Protein AF-A0A529Y3U7-F1 (afdb_monomer_lite)

Radius of gyration: 26.87 Å; chains: 1; bounding box: 50×66×77 Å

Secondary structure (DSSP, 8-state):
-GGGT------TT--HHHHHHHHHHHHHHTT--EEEE---SGGGGG-SSSEEEEETTTTEEE-HHHHHHHHSS-GGGHHHHHHHH-BTTTTB---TT--HHHHHHHHHHHSSHHHHHHTGGG-S-HHHHHHHHHTHHHHHHHHHHHS--S----SS-GGGGPPPPP-HHHHHHHHHHTT-HHHHHHHHHHHT--GGG-PPPP-----GGG---TTS-TTPPPPPPPP---S----PPP----TTSPP---SHHHHHHHHHHHHHHSPP-GGGS-------

Sequence (280 aa):
TVAFNLPCIEMEGFEADDIIATYCRLACEVGADTTIISSDKDLMQLVGPTVGMYDPMKDRQIGIPEVIEKWGMPPEKMIDLQALTGDSVDNVPGVPGIGPKTAAQLLEQFGDLDGLLARASEIKQDKRRETIIANADKARISRQLVTLKNDVPLKEGLDDLVLHAPDGPKLIGFLKTMEFTTLTRRVAEATATEISDVQASAVIVERADAAHGPDVGAGAPPRQAVPQSNGDAKPASPATRGEDAPPQGDTPSLLSALRLEQAAARKIDPSAYGAIRDTA

Structure (mmCIF, N/CA/C/O backbone):
data_AF-A0A529Y3U7-F1
#
_entry.id   AF-A0A529Y3U7-F1
#
loop_
_atom_site.group_PDB
_atom_site.id
_atom_site.type_symbol
_atom_site.label_atom_id
_atom_site.label_alt_id
_atom_site.label_comp_id
_atom_site.label_asym_id
_atom_site.label_entity_id
_atom_site.label_seq_id
_atom_site.pdbx_PDB_ins_code
_atom_site.Cartn_x
_atom_site.Cartn_y
_atom_site.Cartn_z
_atom_site.occupancy
_atom_site.B_iso_or_equiv
_atom_site.auth_seq_id
_atom_site.auth_comp_id
_atom_site.auth_asym_id
_atom_site.auth_atom_id
_atom_site.pdbx_PDB_model_num
ATOM 1 N N . THR A 1 1 ? 9.198 0.536 -17.671 1.00 58.22 1 THR A N 1
ATOM 2 C CA . THR A 1 1 ? 9.461 -0.819 -17.131 1.00 58.22 1 THR A CA 1
ATOM 3 C C . THR A 1 1 ? 9.472 -1.879 -18.219 1.00 58.22 1 THR A C 1
ATOM 5 O O . THR A 1 1 ? 10.434 -2.627 -18.276 1.00 58.22 1 THR A O 1
ATOM 8 N N . VAL A 1 2 ? 8.526 -1.872 -19.165 1.00 72.62 2 VAL A N 1
ATOM 9 C CA . VAL A 1 2 ? 8.446 -2.860 -20.268 1.00 72.62 2 VAL A CA 1
ATOM 10 C C . VAL A 1 2 ? 9.736 -3.006 -21.100 1.00 72.62 2 VAL A C 1
ATOM 12 O O . VAL A 1 2 ? 10.088 -4.105 -21.524 1.00 72.62 2 VAL A O 1
ATOM 15 N N . ALA A 1 3 ? 10.493 -1.922 -21.321 1.00 76.94 3 ALA A N 1
ATOM 16 C CA . ALA A 1 3 ? 11.799 -2.004 -21.990 1.00 76.94 3 ALA A CA 1
ATOM 17 C C . ALA A 1 3 ? 12.832 -2.823 -21.1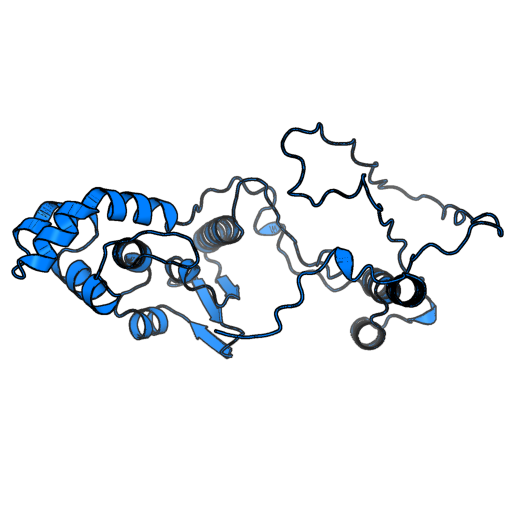91 1.00 76.94 3 ALA A C 1
ATOM 19 O O . ALA A 1 3 ? 13.658 -3.498 -21.788 1.00 76.94 3 ALA A O 1
ATOM 20 N N . PHE A 1 4 ? 12.740 -2.815 -19.859 1.00 78.94 4 PHE A N 1
ATOM 21 C CA . PHE A 1 4 ? 13.574 -3.588 -18.932 1.00 78.94 4 PHE A CA 1
ATOM 22 C C . PHE A 1 4 ? 13.091 -5.030 -18.743 1.00 78.94 4 PHE A C 1
ATOM 24 O O . PHE A 1 4 ? 13.614 -5.718 -17.875 1.00 78.94 4 PHE A O 1
ATOM 31 N N . ASN A 1 5 ? 12.108 -5.484 -19.533 1.00 81.75 5 ASN A N 1
ATOM 32 C CA . ASN A 1 5 ? 11.456 -6.788 -19.380 1.00 81.75 5 ASN A CA 1
ATOM 33 C C . ASN A 1 5 ? 10.904 -7.018 -17.961 1.00 81.75 5 ASN A C 1
ATOM 35 O O . ASN A 1 5 ? 10.846 -8.146 -17.483 1.00 81.75 5 ASN A O 1
ATOM 39 N N . LEU A 1 6 ? 10.498 -5.931 -17.297 1.00 83.62 6 LEU A N 1
ATOM 40 C CA . LEU A 1 6 ? 9.744 -5.983 -16.053 1.00 83.62 6 LEU A CA 1
ATOM 41 C C . LEU A 1 6 ? 8.251 -5.885 -16.386 1.00 83.62 6 LEU A C 1
ATOM 43 O O . LEU A 1 6 ? 7.874 -4.908 -17.055 1.00 83.62 6 LEU A O 1
ATOM 47 N N . PRO A 1 7 ? 7.426 -6.847 -15.927 1.00 86.56 7 PRO A N 1
ATOM 48 C CA . PRO A 1 7 ? 5.975 -6.744 -15.993 1.00 86.56 7 PRO A CA 1
ATOM 49 C C . PRO A 1 7 ? 5.499 -5.412 -15.409 1.00 86.56 7 PRO A C 1
ATOM 51 O O . PRO A 1 7 ? 6.046 -4.913 -14.422 1.00 86.56 7 PRO A O 1
ATOM 54 N N . CYS A 1 8 ? 4.515 -4.804 -16.061 1.00 88.56 8 CYS A N 1
ATOM 55 C CA . CYS A 1 8 ? 3.933 -3.532 -15.654 1.00 88.56 8 CYS A CA 1
ATOM 56 C C . CYS A 1 8 ? 2.426 -3.688 -15.718 1.00 88.56 8 CYS A C 1
ATOM 58 O O . CYS A 1 8 ? 1.859 -3.721 -16.809 1.00 88.56 8 CYS A O 1
ATOM 60 N N . ILE A 1 9 ? 1.810 -3.844 -14.554 1.00 90.88 9 ILE A N 1
ATOM 61 C CA . ILE A 1 9 ? 0.410 -4.229 -14.453 1.00 90.88 9 ILE A CA 1
ATOM 62 C C . ILE A 1 9 ? -0.367 -3.006 -14.007 1.00 90.88 9 ILE A C 1
ATOM 64 O O . ILE A 1 9 ? -0.126 -2.457 -12.935 1.00 90.88 9 ILE A O 1
ATOM 68 N N . GLU A 1 10 ? -1.297 -2.595 -14.855 1.00 90.69 10 GLU A N 1
ATOM 69 C CA . GLU A 1 10 ? -2.190 -1.472 -14.617 1.00 90.69 10 GLU A CA 1
ATOM 70 C C . GLU A 1 10 ? -3.611 -1.926 -14.961 1.00 90.69 10 GLU A C 1
ATOM 72 O O . GLU A 1 10 ? -3.868 -2.504 -16.027 1.00 90.69 10 GLU A O 1
ATOM 77 N N . MET A 1 11 ? -4.543 -1.704 -14.035 1.00 89.19 11 MET A N 1
ATOM 78 C CA . MET A 1 11 ? -5.939 -2.091 -14.195 1.00 89.19 11 MET A CA 1
ATOM 79 C C . MET A 1 11 ? -6.853 -0.940 -13.808 1.00 89.19 11 MET A C 1
ATOM 81 O O . MET A 1 11 ? -6.872 -0.499 -12.666 1.00 89.19 11 MET A O 1
ATOM 85 N N . GLU A 1 12 ? -7.643 -0.483 -14.774 1.00 89.44 12 GLU A N 1
ATOM 86 C CA . GLU A 1 12 ? -8.635 0.562 -14.550 1.00 89.44 12 GLU A CA 1
ATOM 87 C C . GLU A 1 12 ? -9.629 0.150 -13.452 1.00 89.44 12 GLU A C 1
ATOM 89 O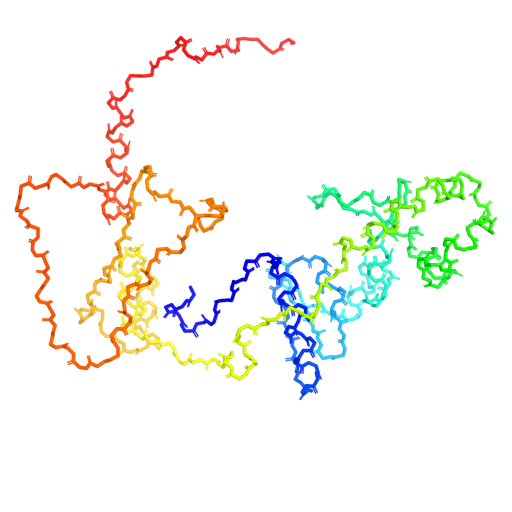 O . GLU A 1 12 ? -10.149 -0.969 -13.452 1.00 89.44 12 GLU A O 1
ATOM 94 N N . GLY A 1 13 ? -9.896 1.074 -12.526 1.00 90.12 13 GLY A N 1
ATOM 95 C CA . GLY A 1 13 ? -10.836 0.874 -11.420 1.00 90.12 13 GLY A CA 1
ATOM 96 C C . GLY A 1 13 ? -10.270 0.147 -10.196 1.00 90.12 13 GLY A C 1
ATOM 97 O O . GLY A 1 13 ? -11.036 -0.120 -9.269 1.00 90.12 13 GLY A O 1
ATOM 98 N N . PHE A 1 14 ? -8.969 -0.155 -10.178 1.00 92.62 14 PHE A N 1
ATOM 99 C CA . PHE A 1 14 ? -8.279 -0.770 -9.044 1.00 92.62 14 PHE A CA 1
ATOM 100 C C . PHE A 1 14 ? -7.009 -0.001 -8.698 1.00 92.62 14 PHE A C 1
ATOM 102 O O . PHE A 1 14 ? -6.330 0.526 -9.582 1.00 92.62 14 PHE A O 1
ATOM 109 N N . GLU A 1 15 ? -6.684 0.045 -7.411 1.00 93.88 15 GLU A N 1
ATOM 110 C CA . GLU A 1 15 ? -5.433 0.635 -6.945 1.00 93.88 15 GLU A CA 1
ATOM 111 C C . GLU A 1 15 ? -4.286 -0.377 -7.055 1.00 93.88 15 GLU A C 1
ATOM 113 O O . GLU A 1 15 ? -4.495 -1.593 -7.126 1.00 93.88 15 GLU A O 1
ATOM 118 N N . ALA A 1 16 ? -3.047 0.119 -7.068 1.00 95.19 16 ALA A N 1
ATOM 119 C CA . ALA A 1 16 ? -1.872 -0.751 -7.088 1.00 95.19 16 ALA A CA 1
ATOM 120 C C . ALA A 1 16 ? -1.847 -1.686 -5.868 1.00 95.19 16 ALA A C 1
ATOM 122 O O . ALA A 1 16 ? -1.460 -2.848 -5.993 1.00 95.19 16 ALA A O 1
ATOM 123 N N . ASP A 1 17 ? -2.324 -1.212 -4.717 1.00 96.19 17 ASP A N 1
ATOM 124 C CA . ASP A 1 17 ? -2.337 -1.978 -3.475 1.00 96.19 17 ASP A CA 1
ATOM 125 C C . ASP A 1 17 ? -3.323 -3.153 -3.523 1.00 96.19 17 ASP A C 1
ATOM 127 O O . ASP A 1 17 ? -3.004 -4.234 -3.025 1.00 96.19 17 ASP A O 1
ATOM 131 N N . ASP A 1 18 ? -4.460 -3.001 -4.213 1.00 97.06 18 ASP A N 1
ATOM 132 C CA . ASP A 1 18 ? -5.408 -4.095 -4.475 1.00 97.06 18 ASP A CA 1
ATOM 133 C C . ASP A 1 18 ? -4.788 -5.172 -5.387 1.00 97.06 18 ASP A C 1
ATOM 135 O O . ASP A 1 18 ? -4.933 -6.385 -5.186 1.00 97.06 18 ASP A O 1
ATOM 139 N N . ILE A 1 19 ? -4.058 -4.733 -6.416 1.00 97.25 19 ILE A N 1
ATOM 140 C CA . ILE A 1 19 ? -3.353 -5.633 -7.336 1.00 97.25 19 ILE A CA 1
ATOM 141 C C . ILE A 1 19 ? -2.266 -6.402 -6.570 1.00 97.25 19 ILE A C 1
ATOM 143 O O . ILE A 1 19 ? -2.184 -7.629 -6.684 1.00 97.25 19 ILE A O 1
ATOM 147 N N . ILE A 1 20 ? -1.479 -5.712 -5.736 1.00 97.81 20 ILE A N 1
ATOM 148 C CA . ILE A 1 20 ? -0.454 -6.317 -4.872 1.00 97.81 20 ILE A CA 1
ATOM 149 C C . ILE A 1 20 ? -1.091 -7.316 -3.903 1.00 97.81 20 ILE A C 1
ATOM 151 O O . ILE A 1 20 ? -0.633 -8.455 -3.828 1.00 97.81 20 ILE A O 1
ATOM 155 N N . ALA A 1 21 ? -2.168 -6.938 -3.210 1.00 97.94 21 ALA A N 1
ATOM 156 C CA . ALA A 1 21 ? -2.887 -7.818 -2.291 1.00 97.94 21 ALA A CA 1
ATOM 157 C C . ALA A 1 21 ? -3.377 -9.098 -2.983 1.00 97.94 21 ALA A C 1
ATOM 159 O O . ALA A 1 21 ? -3.246 -10.199 -2.436 1.00 97.94 21 ALA A O 1
ATOM 160 N N . THR A 1 22 ? -3.881 -8.969 -4.212 1.00 98.06 22 THR A N 1
ATOM 161 C CA . THR A 1 22 ? -4.321 -10.107 -5.026 1.00 98.06 22 THR A CA 1
ATOM 162 C C . THR A 1 22 ? -3.152 -11.025 -5.394 1.00 98.06 22 THR A C 1
ATOM 164 O O . THR A 1 22 ? -3.254 -12.239 -5.203 1.00 98.06 22 THR A O 1
ATOM 167 N N . TYR A 1 23 ? -2.018 -10.483 -5.852 1.00 97.81 23 TYR A N 1
ATOM 168 C CA . TYR A 1 23 ? -0.832 -11.296 -6.152 1.00 97.81 23 TYR A CA 1
ATOM 169 C C . TYR A 1 23 ? -0.220 -11.942 -4.908 1.00 97.81 23 TYR A C 1
ATOM 171 O O . TYR A 1 23 ? 0.160 -13.108 -4.973 1.00 97.81 23 TYR A O 1
ATOM 179 N N . CYS A 1 24 ? -0.174 -11.242 -3.770 1.00 97.88 24 CYS A N 1
ATOM 180 C CA . CYS A 1 24 ? 0.273 -11.815 -2.500 1.00 97.88 24 CYS A CA 1
ATOM 181 C C . CYS A 1 24 ? -0.577 -13.028 -2.112 1.00 97.88 24 CYS A C 1
ATOM 183 O O . CYS A 1 24 ? -0.024 -14.068 -1.760 1.00 97.88 24 CYS A O 1
ATOM 185 N N . ARG A 1 25 ? -1.911 -12.935 -2.225 1.00 97.50 25 ARG A N 1
ATOM 186 C CA . ARG A 1 25 ? -2.801 -14.078 -1.973 1.00 97.50 25 ARG A CA 1
ATOM 187 C C . ARG A 1 25 ? -2.478 -15.249 -2.904 1.00 97.50 25 ARG A C 1
ATOM 189 O O . ARG A 1 25 ? -2.289 -16.361 -2.417 1.00 97.50 25 ARG A O 1
ATOM 196 N N . LEU A 1 26 ? -2.388 -15.004 -4.213 1.00 97.50 26 LEU A N 1
ATOM 197 C CA . LEU A 1 26 ? -2.083 -16.052 -5.194 1.00 97.50 26 LEU A CA 1
ATOM 198 C C . LEU A 1 26 ? -0.720 -16.709 -4.928 1.00 97.50 26 LEU A C 1
ATOM 200 O O . LEU A 1 26 ? -0.599 -17.928 -5.015 1.00 97.50 26 LEU A O 1
ATOM 204 N N . ALA A 1 27 ? 0.297 -15.920 -4.575 1.00 97.12 27 ALA A N 1
ATOM 205 C CA . ALA A 1 27 ? 1.633 -16.422 -4.266 1.00 97.12 27 ALA A CA 1
ATOM 206 C C . ALA A 1 27 ? 1.625 -17.298 -3.003 1.00 97.12 27 ALA A C 1
ATOM 208 O O . ALA A 1 27 ? 2.190 -18.392 -3.002 1.00 97.12 27 ALA A O 1
ATOM 209 N N . CYS A 1 28 ? 0.910 -16.874 -1.958 1.00 96.12 28 CYS A N 1
ATOM 210 C CA . CYS A 1 28 ? 0.702 -17.674 -0.753 1.00 96.12 28 CYS A CA 1
ATOM 211 C C . CYS A 1 28 ? -0.011 -19.003 -1.042 1.00 96.12 28 CYS A C 1
ATOM 213 O O . CYS A 1 28 ? 0.376 -20.031 -0.490 1.00 96.12 28 CYS A O 1
ATOM 215 N N . GLU A 1 29 ? -1.028 -19.005 -1.909 1.00 96.06 29 GLU A N 1
ATOM 216 C CA . GLU A 1 29 ? -1.787 -20.210 -2.279 1.00 96.06 29 GLU A CA 1
ATOM 217 C C . GLU A 1 29 ? -0.917 -21.275 -2.962 1.00 96.06 29 GLU A C 1
ATOM 219 O O . GLU A 1 29 ? -1.151 -22.470 -2.773 1.00 96.06 29 GLU A O 1
ATOM 224 N N . VAL A 1 30 ? 0.117 -20.858 -3.701 1.00 96.62 30 VAL A N 1
ATOM 225 C CA . VAL A 1 30 ? 1.105 -21.766 -4.310 1.00 96.62 30 VAL A CA 1
ATOM 226 C C . VAL A 1 30 ? 2.334 -22.013 -3.423 1.00 96.62 30 VAL A C 1
ATOM 228 O O . VAL A 1 30 ? 3.240 -22.744 -3.821 1.00 96.62 30 VAL A O 1
ATOM 231 N N . GLY A 1 31 ? 2.366 -21.442 -2.214 1.00 96.00 31 GLY A N 1
ATOM 232 C CA . GLY A 1 31 ? 3.448 -21.612 -1.242 1.00 96.00 31 GLY A CA 1
ATOM 233 C C . GLY A 1 31 ? 4.730 -20.837 -1.565 1.00 96.00 31 GLY A C 1
ATOM 234 O O . GLY A 1 31 ? 5.803 -21.249 -1.129 1.00 96.00 31 GLY A O 1
ATOM 235 N N . ALA A 1 32 ? 4.638 -19.754 -2.338 1.00 96.31 32 ALA A N 1
ATOM 236 C CA . ALA A 1 32 ? 5.772 -18.903 -2.680 1.00 96.31 32 ALA A CA 1
ATOM 237 C C . ALA A 1 32 ? 6.017 -17.808 -1.628 1.00 96.31 32 ALA A C 1
ATOM 239 O O . ALA A 1 32 ? 5.078 -17.224 -1.081 1.00 96.31 32 ALA A O 1
ATOM 240 N N . ASP A 1 33 ? 7.291 -17.484 -1.406 1.00 97.12 33 ASP A N 1
ATOM 241 C CA . ASP A 1 33 ? 7.689 -16.323 -0.612 1.00 97.12 33 ASP A CA 1
ATOM 242 C C . ASP A 1 33 ? 7.544 -15.036 -1.435 1.00 97.12 33 ASP A C 1
ATOM 244 O O . ASP A 1 33 ? 7.982 -14.953 -2.584 1.00 97.12 33 ASP A O 1
ATOM 248 N N . THR A 1 34 ? 6.953 -14.007 -0.832 1.00 97.75 34 THR A N 1
ATOM 249 C CA . THR A 1 34 ? 6.676 -12.712 -1.460 1.00 97.75 34 THR A CA 1
ATOM 250 C C . THR A 1 34 ? 7.333 -11.589 -0.669 1.00 97.75 34 THR A C 1
ATOM 252 O O . THR A 1 34 ? 7.170 -11.486 0.545 1.00 97.75 34 THR A O 1
ATOM 255 N N . THR A 1 35 ? 8.060 -10.710 -1.361 1.00 98.00 35 THR A N 1
ATOM 256 C CA . THR A 1 35 ? 8.579 -9.463 -0.782 1.00 98.00 35 THR A CA 1
ATOM 257 C C . THR A 1 35 ? 7.946 -8.275 -1.486 1.00 98.00 35 THR A C 1
ATOM 259 O O . THR A 1 35 ? 8.180 -8.051 -2.671 1.00 98.00 35 THR A O 1
ATOM 262 N N . ILE A 1 36 ? 7.165 -7.499 -0.744 1.00 98.31 36 ILE A N 1
ATOM 263 C CA . ILE A 1 36 ? 6.585 -6.244 -1.217 1.00 98.31 36 ILE A CA 1
ATOM 264 C C . ILE A 1 36 ? 7.620 -5.137 -1.004 1.00 98.31 36 ILE A C 1
ATOM 266 O O . ILE A 1 36 ? 8.093 -4.926 0.112 1.00 98.31 36 ILE A O 1
ATOM 270 N N . ILE A 1 37 ? 7.965 -4.403 -2.057 1.00 97.62 37 ILE A N 1
ATOM 271 C CA . ILE A 1 37 ? 8.880 -3.261 -1.962 1.00 97.62 37 ILE A CA 1
ATOM 272 C C . ILE A 1 37 ? 8.040 -1.988 -1.913 1.00 97.62 37 ILE A C 1
ATOM 274 O O . ILE A 1 37 ? 7.588 -1.502 -2.947 1.00 97.62 37 ILE A O 1
ATOM 278 N N . SER A 1 38 ? 7.800 -1.468 -0.710 1.00 96.75 38 SER A N 1
ATOM 279 C CA . SER A 1 38 ? 7.020 -0.247 -0.500 1.00 96.75 38 SER A CA 1
ATOM 280 C C . SER A 1 38 ? 7.266 0.333 0.893 1.00 96.75 38 SER A C 1
ATOM 282 O O . SER A 1 38 ? 7.536 -0.393 1.850 1.00 96.75 38 SER A O 1
ATOM 284 N N . SER A 1 39 ? 7.154 1.656 1.011 1.00 93.69 39 SER A N 1
ATOM 285 C CA . SER A 1 39 ? 7.091 2.354 2.301 1.00 93.69 39 SER A CA 1
ATOM 286 C C . SER A 1 39 ? 5.658 2.559 2.799 1.00 93.69 39 SER A C 1
ATOM 288 O O . SER A 1 39 ? 5.472 3.098 3.896 1.00 93.69 39 SER A O 1
ATOM 290 N N . ASP A 1 40 ? 4.663 2.179 1.993 1.00 93.75 40 ASP A N 1
ATOM 291 C CA . ASP A 1 40 ? 3.258 2.314 2.350 1.00 93.75 40 ASP A CA 1
ATOM 292 C C . ASP A 1 40 ? 2.930 1.444 3.565 1.00 93.75 40 ASP A C 1
ATOM 294 O O . ASP A 1 40 ? 3.332 0.285 3.668 1.00 93.75 40 ASP A O 1
ATOM 298 N N . LYS A 1 41 ? 2.236 2.027 4.535 1.00 90.25 41 LYS A N 1
ATOM 299 C CA . LYS A 1 41 ? 1.857 1.326 5.758 1.00 90.25 41 LYS A CA 1
ATOM 300 C C . LYS A 1 41 ? 0.618 0.453 5.566 1.00 90.25 41 LYS A C 1
ATOM 302 O O . LYS A 1 41 ? 0.441 -0.452 6.378 1.00 90.25 41 LYS A O 1
ATOM 307 N N . ASP A 1 42 ? -0.207 0.698 4.555 1.00 93.12 42 ASP A N 1
ATOM 308 C CA . ASP A 1 42 ? -1.479 -0.009 4.391 1.00 93.12 42 ASP A CA 1
ATOM 309 C C . ASP A 1 42 ? -1.253 -1.433 3.898 1.00 93.12 42 ASP A C 1
ATOM 311 O O . ASP A 1 42 ? -1.898 -2.368 4.375 1.00 93.12 42 ASP A O 1
ATOM 315 N N . LEU A 1 43 ? -0.197 -1.637 3.111 1.00 96.94 43 LEU A N 1
ATOM 316 C CA . LEU A 1 43 ? 0.307 -2.951 2.714 1.00 96.94 43 LEU A CA 1
ATOM 317 C C . LEU A 1 43 ? 0.816 -3.799 3.898 1.00 96.94 43 LEU A C 1
ATOM 319 O O . LEU A 1 43 ? 0.957 -5.014 3.758 1.00 96.94 43 LEU A O 1
ATOM 323 N N . MET A 1 44 ? 1.032 -3.218 5.090 1.00 96.50 44 MET A N 1
ATOM 324 C CA . MET A 1 44 ? 1.426 -3.991 6.282 1.00 96.50 44 MET A CA 1
ATOM 325 C C . MET A 1 44 ? 0.340 -4.971 6.735 1.00 96.50 44 MET A C 1
ATOM 327 O O . MET A 1 44 ? 0.661 -5.923 7.442 1.00 96.50 44 MET A O 1
ATOM 331 N N . GLN A 1 45 ? -0.916 -4.782 6.309 1.00 97.25 45 GLN A N 1
ATOM 332 C CA . GLN A 1 45 ? -1.993 -5.752 6.539 1.00 97.25 45 GLN A CA 1
ATOM 333 C C . GLN A 1 45 ? -1.780 -7.082 5.791 1.00 97.25 45 GLN A C 1
ATOM 335 O O . GLN A 1 45 ? -2.380 -8.088 6.159 1.00 97.25 45 GLN A O 1
ATOM 340 N N . LEU A 1 46 ? -0.919 -7.101 4.764 1.00 98.00 46 LEU A N 1
ATOM 341 C CA . LEU A 1 46 ? -0.599 -8.291 3.968 1.00 98.00 46 LEU A CA 1
ATOM 342 C C . LEU A 1 46 ? 0.569 -9.103 4.545 1.00 98.00 46 LEU A C 1
ATOM 344 O O . LEU A 1 46 ? 0.800 -10.230 4.109 1.00 98.00 46 LEU A O 1
ATOM 348 N N . VAL A 1 47 ? 1.321 -8.539 5.497 1.00 98.06 47 VAL A N 1
ATOM 349 C CA . VAL A 1 47 ? 2.486 -9.197 6.102 1.00 98.06 47 VAL A CA 1
ATOM 350 C C . VAL A 1 47 ? 2.053 -10.473 6.818 1.00 98.06 47 VAL A C 1
ATOM 352 O O . VAL A 1 47 ? 1.111 -10.481 7.607 1.00 98.06 47 VAL A O 1
ATOM 355 N N . GLY A 1 48 ? 2.783 -11.558 6.582 1.00 96.81 48 GLY A N 1
ATOM 356 C CA . GLY A 1 48 ? 2.456 -12.877 7.103 1.00 96.81 48 GLY A CA 1
ATOM 357 C C . GLY A 1 48 ? 3.659 -13.819 7.089 1.00 96.81 48 GLY A C 1
ATOM 358 O O . GLY A 1 48 ? 4.797 -13.369 6.972 1.00 96.81 48 GLY A O 1
ATOM 359 N N . PRO A 1 49 ? 3.436 -15.137 7.215 1.00 95.50 49 PRO A N 1
ATOM 360 C CA . PRO A 1 49 ? 4.522 -16.117 7.254 1.00 95.50 49 PRO A CA 1
ATOM 361 C C . PRO A 1 49 ? 5.385 -16.152 5.984 1.00 95.50 49 PRO A C 1
ATOM 363 O O . PRO A 1 49 ? 6.597 -16.302 6.089 1.00 95.50 49 PRO A O 1
ATOM 366 N N . THR A 1 50 ? 4.766 -16.000 4.811 1.00 96.75 50 THR A N 1
ATOM 367 C CA . THR A 1 50 ? 5.417 -16.031 3.487 1.00 96.75 50 THR A CA 1
ATOM 368 C C . THR A 1 50 ? 5.416 -14.666 2.798 1.00 96.75 50 THR A C 1
ATOM 370 O O . THR A 1 50 ? 5.900 -14.543 1.679 1.00 96.75 50 THR A O 1
ATOM 373 N N . VAL A 1 51 ? 4.872 -13.624 3.436 1.00 98.25 51 VAL A N 1
ATOM 374 C CA . VAL A 1 51 ? 4.809 -12.265 2.878 1.00 98.25 51 VAL A CA 1
ATOM 375 C C . VAL A 1 51 ? 5.547 -11.314 3.803 1.00 98.25 51 VAL A C 1
ATOM 377 O O . VAL A 1 51 ? 5.125 -11.080 4.936 1.00 98.25 51 VAL A O 1
ATOM 380 N N . GLY A 1 52 ? 6.642 -10.748 3.311 1.00 98.19 52 GLY A N 1
ATOM 381 C CA . GLY A 1 52 ? 7.381 -9.677 3.970 1.00 98.19 52 GLY A CA 1
ATOM 382 C C . GLY A 1 52 ? 7.319 -8.380 3.172 1.00 98.19 52 GLY A C 1
ATOM 383 O O . GLY A 1 52 ? 6.955 -8.365 1.995 1.00 98.19 52 GLY A O 1
ATOM 384 N N . MET A 1 53 ? 7.727 -7.286 3.805 1.00 98.19 53 MET A N 1
ATOM 385 C CA . MET A 1 53 ? 7.910 -5.999 3.143 1.00 98.19 53 MET A CA 1
ATOM 386 C C . MET A 1 53 ? 9.350 -5.503 3.288 1.00 98.19 53 MET A C 1
ATOM 388 O O . MET A 1 53 ? 10.036 -5.815 4.260 1.00 98.19 53 MET A O 1
ATOM 392 N N . TYR A 1 54 ? 9.790 -4.684 2.341 1.00 98.25 54 TYR A N 1
ATOM 393 C CA . TYR A 1 54 ? 11.028 -3.919 2.411 1.00 98.25 54 TYR A CA 1
ATOM 394 C C . TYR A 1 54 ? 10.721 -2.443 2.143 1.00 98.25 54 TYR A C 1
ATOM 396 O O . TYR A 1 54 ? 10.186 -2.100 1.088 1.00 98.25 54 TYR A O 1
ATOM 404 N N . ASP A 1 55 ? 11.055 -1.580 3.106 1.00 96.81 55 ASP A N 1
ATOM 405 C CA . ASP A 1 55 ? 10.941 -0.122 3.000 1.00 96.81 55 ASP A CA 1
ATOM 406 C C . ASP A 1 55 ? 12.261 0.433 2.429 1.00 96.81 55 ASP A C 1
ATOM 408 O O . ASP A 1 55 ? 13.245 0.540 3.174 1.00 96.81 55 ASP A O 1
ATOM 412 N N . PRO A 1 56 ? 12.318 0.808 1.133 1.00 94.50 56 PRO A N 1
ATOM 413 C CA . PRO A 1 56 ? 13.549 1.287 0.504 1.00 94.50 56 PRO A CA 1
ATOM 414 C C . PRO A 1 56 ? 13.971 2.674 1.004 1.00 94.50 56 PRO A C 1
ATOM 416 O O . PRO A 1 56 ? 15.131 3.050 0.856 1.00 94.50 56 PRO A O 1
ATOM 419 N N . MET A 1 57 ? 13.058 3.443 1.609 1.00 94.31 57 MET A N 1
ATOM 420 C CA . MET A 1 57 ? 13.363 4.776 2.139 1.00 94.31 57 MET A CA 1
ATOM 421 C C . MET A 1 57 ? 14.131 4.688 3.458 1.00 94.31 57 MET A C 1
ATOM 423 O O . MET A 1 57 ? 14.879 5.603 3.803 1.00 94.31 57 MET A O 1
ATOM 427 N N . LYS A 1 58 ? 13.942 3.593 4.203 1.00 93.38 58 LYS A N 1
ATOM 428 C CA . LYS A 1 58 ? 14.608 3.335 5.488 1.00 93.38 58 LYS A CA 1
ATOM 429 C C . LYS A 1 58 ? 15.608 2.190 5.444 1.00 93.38 58 LYS A C 1
ATOM 431 O O . LYS A 1 58 ? 16.216 1.922 6.476 1.00 93.38 58 LYS A O 1
ATOM 436 N N . ASP A 1 59 ? 15.744 1.535 4.294 1.00 95.44 59 ASP A N 1
ATOM 437 C CA . ASP A 1 59 ? 16.549 0.327 4.118 1.00 95.44 59 ASP A CA 1
ATOM 438 C C . ASP A 1 59 ? 16.226 -0.721 5.200 1.00 95.44 59 ASP A C 1
ATOM 440 O O . ASP A 1 59 ? 17.087 -1.176 5.955 1.00 95.44 59 ASP A O 1
ATOM 444 N N . ARG A 1 60 ? 14.929 -1.028 5.357 1.00 96.06 60 ARG A N 1
ATOM 445 C CA . ARG A 1 60 ? 14.430 -1.857 6.463 1.00 96.06 60 ARG A CA 1
ATOM 446 C C . ARG A 1 60 ? 13.529 -2.984 5.972 1.00 96.06 60 ARG A C 1
ATOM 448 O O . ARG A 1 60 ? 12.508 -2.732 5.339 1.00 96.06 60 ARG A O 1
ATOM 455 N N . GLN A 1 61 ? 13.862 -4.212 6.374 1.00 97.56 61 GLN A N 1
ATOM 456 C CA . GLN A 1 61 ? 12.970 -5.366 6.264 1.00 97.56 61 GLN A CA 1
ATOM 457 C C . GLN A 1 61 ? 11.876 -5.288 7.336 1.00 97.56 61 GLN A C 1
ATOM 459 O O . GLN A 1 61 ? 12.144 -4.945 8.489 1.00 97.56 61 GLN A O 1
ATOM 464 N N . ILE A 1 62 ? 10.647 -5.608 6.953 1.00 97.88 62 ILE A N 1
ATOM 465 C CA . ILE A 1 62 ? 9.463 -5.573 7.804 1.00 97.88 62 ILE A CA 1
ATOM 466 C C . ILE A 1 62 ? 8.764 -6.928 7.681 1.00 97.88 62 ILE A C 1
ATOM 468 O O . ILE A 1 62 ? 8.236 -7.278 6.626 1.00 97.88 62 ILE A O 1
ATOM 472 N N . GLY A 1 63 ? 8.772 -7.693 8.767 1.00 98.00 63 GLY A N 1
ATOM 473 C CA . GLY A 1 63 ? 7.937 -8.867 8.969 1.00 98.00 63 GLY A CA 1
ATOM 474 C C . GLY A 1 63 ? 6.958 -8.643 10.122 1.00 98.00 63 GLY A C 1
ATOM 475 O O . GLY A 1 63 ? 6.750 -7.522 10.594 1.00 98.00 63 GLY A O 1
ATOM 476 N N . ILE A 1 64 ? 6.352 -9.732 10.596 1.00 98.06 64 ILE A N 1
ATOM 477 C CA . ILE A 1 64 ? 5.398 -9.701 11.715 1.00 98.06 64 ILE A CA 1
ATOM 478 C C . ILE A 1 64 ? 5.984 -8.997 12.961 1.00 98.06 64 ILE A C 1
ATOM 480 O O . ILE A 1 64 ? 5.293 -8.139 13.519 1.00 98.06 64 ILE A O 1
ATOM 484 N N . PRO A 1 65 ? 7.231 -9.278 13.406 1.00 97.94 65 PRO A N 1
ATOM 485 C CA . PRO A 1 65 ? 7.797 -8.623 14.587 1.00 97.94 65 PRO A CA 1
ATOM 486 C C . PRO A 1 65 ? 7.905 -7.103 14.441 1.00 97.94 65 PRO A C 1
ATOM 488 O O . PRO A 1 65 ? 7.582 -6.374 15.376 1.00 97.94 65 PRO A O 1
ATOM 491 N N . GLU A 1 66 ? 8.313 -6.614 13.271 1.00 97.31 66 GLU A N 1
ATOM 492 C CA . GLU A 1 66 ? 8.484 -5.184 13.006 1.00 97.31 66 GLU A CA 1
ATOM 493 C C . GLU A 1 66 ? 7.139 -4.454 12.900 1.00 97.31 66 GLU A C 1
ATOM 495 O O . GLU A 1 66 ? 7.031 -3.301 13.326 1.00 97.31 66 GLU A O 1
ATOM 500 N N . VAL A 1 67 ? 6.099 -5.120 12.382 1.00 96.69 67 VAL A N 1
ATOM 501 C CA . VAL A 1 67 ? 4.725 -4.590 12.404 1.00 96.69 67 VAL A CA 1
ATOM 502 C C . VAL A 1 67 ? 4.246 -4.438 13.850 1.00 96.69 67 VAL A C 1
ATOM 504 O O . VAL A 1 67 ? 3.788 -3.356 14.227 1.00 96.69 67 VAL A O 1
ATOM 507 N N . ILE A 1 68 ? 4.435 -5.469 14.682 1.00 96.62 68 ILE A N 1
ATOM 508 C CA . ILE A 1 68 ? 4.068 -5.434 16.106 1.00 96.62 68 ILE A CA 1
ATOM 509 C C . ILE A 1 68 ? 4.858 -4.357 16.852 1.00 96.62 68 ILE A C 1
ATOM 511 O O . ILE A 1 68 ? 4.277 -3.608 17.631 1.00 96.62 68 ILE A O 1
ATOM 515 N N . GLU A 1 69 ? 6.163 -4.234 16.612 1.00 95.31 69 GLU A N 1
ATOM 516 C CA . GLU A 1 69 ? 6.996 -3.197 17.230 1.00 95.31 69 GLU A CA 1
ATOM 517 C C . GLU A 1 69 ? 6.465 -1.791 16.908 1.00 95.31 69 GLU A C 1
ATOM 519 O O . GLU A 1 69 ? 6.359 -0.937 17.792 1.00 95.31 69 GLU A O 1
ATOM 524 N N . LYS A 1 70 ? 6.105 -1.553 15.642 1.00 92.81 70 LYS A N 1
ATOM 525 C CA . LYS A 1 70 ? 5.678 -0.238 15.157 1.00 92.81 70 LYS A CA 1
ATOM 526 C C . LYS A 1 70 ? 4.263 0.131 15.606 1.00 92.81 70 LYS A C 1
ATOM 528 O O . LYS A 1 70 ? 4.024 1.286 15.961 1.00 92.81 70 LYS A O 1
ATOM 533 N N . TRP A 1 71 ? 3.330 -0.817 15.565 1.00 93.50 71 TRP A N 1
ATOM 534 C CA . TRP A 1 71 ? 1.897 -0.548 15.740 1.00 93.50 71 TRP A CA 1
ATOM 535 C C . TRP A 1 71 ? 1.315 -1.099 17.042 1.00 93.50 71 TRP A C 1
ATOM 537 O O . TRP A 1 71 ? 0.197 -0.750 17.418 1.00 93.50 71 TRP A O 1
ATOM 547 N N . GLY A 1 72 ? 2.075 -1.931 17.752 1.00 93.06 72 GLY A N 1
ATOM 548 C CA . GLY A 1 72 ? 1.640 -2.625 18.958 1.00 93.06 72 GLY A CA 1
ATOM 549 C C . GLY A 1 72 ? 0.666 -3.769 18.691 1.00 93.06 72 GLY A C 1
ATOM 550 O O . GLY A 1 72 ? 0.190 -4.354 19.652 1.00 93.06 72 GLY A O 1
ATOM 551 N N . MET A 1 73 ? 0.358 -4.070 17.427 1.00 95.12 73 MET A N 1
ATOM 552 C CA . MET A 1 73 ? -0.628 -5.059 16.993 1.00 95.12 73 MET A CA 1
ATOM 553 C C . MET A 1 7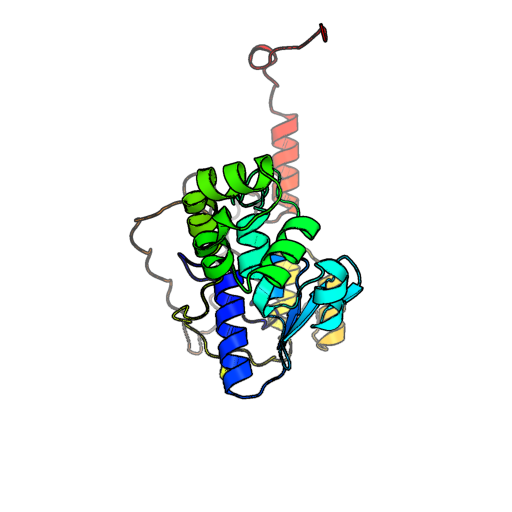3 ? -0.084 -5.862 15.807 1.00 95.12 73 MET A C 1
ATOM 555 O O . MET A 1 73 ? 0.740 -5.339 15.053 1.00 95.12 73 MET A O 1
ATOM 559 N N . PRO A 1 74 ? -0.520 -7.119 15.636 1.00 96.94 74 PRO A N 1
ATOM 560 C CA . PRO A 1 74 ? -0.076 -7.948 14.524 1.00 96.94 74 PRO A CA 1
ATOM 561 C C . PRO A 1 74 ? -0.786 -7.564 13.204 1.00 96.94 74 PRO A C 1
ATOM 563 O O . PRO A 1 74 ? -1.823 -6.888 13.252 1.00 96.94 74 PRO A O 1
ATOM 566 N N . PRO A 1 75 ? -0.254 -7.974 12.032 1.00 96.94 75 PRO A N 1
ATOM 567 C CA . PRO A 1 75 ? -0.803 -7.637 10.711 1.00 96.94 75 PRO A CA 1
ATOM 568 C C . PRO A 1 75 ? -2.312 -7.871 10.563 1.00 96.94 75 PRO A C 1
ATOM 570 O O . PRO A 1 75 ? -3.022 -7.007 10.053 1.00 96.94 75 PRO A O 1
ATOM 573 N N . GLU A 1 76 ? -2.839 -8.969 11.110 1.00 95.81 76 GLU A N 1
ATOM 574 C CA . GLU A 1 76 ? -4.263 -9.325 11.052 1.00 95.81 76 GLU A CA 1
ATOM 575 C C . GLU A 1 76 ? -5.195 -8.346 11.791 1.00 95.81 76 GLU A C 1
ATOM 577 O O . GLU A 1 76 ? -6.415 -8.410 11.637 1.00 95.81 76 GLU A O 1
ATOM 582 N N . LYS A 1 77 ? -4.642 -7.435 12.602 1.00 96.62 77 LYS A N 1
ATOM 583 C CA . LYS A 1 77 ? -5.381 -6.367 13.294 1.00 96.62 77 LYS A CA 1
ATOM 584 C C . LYS A 1 77 ? -5.159 -4.987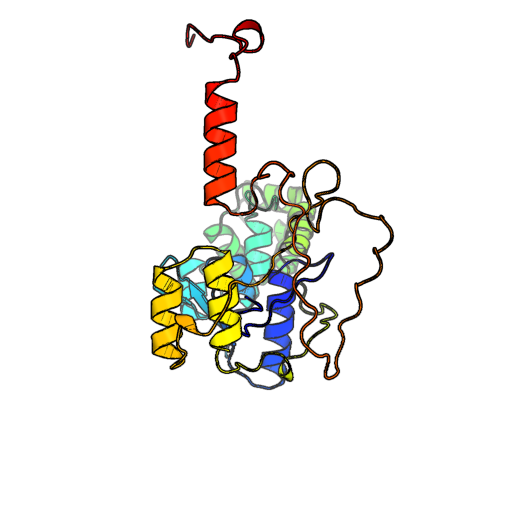 12.684 1.00 96.62 77 LYS A C 1
ATOM 586 O O . LYS A 1 77 ? -5.767 -4.027 13.156 1.00 96.62 77 LYS A O 1
ATOM 591 N N . MET A 1 78 ? -4.332 -4.868 11.644 1.00 96.56 78 MET A N 1
ATOM 592 C CA . MET A 1 78 ? -4.005 -3.577 11.031 1.00 96.56 78 MET A CA 1
ATOM 593 C C . MET A 1 78 ? -5.233 -2.881 10.447 1.00 96.56 78 MET A C 1
ATOM 595 O O . MET A 1 78 ? -5.408 -1.692 10.691 1.00 96.56 78 MET A O 1
ATOM 599 N N . ILE A 1 79 ? -6.118 -3.622 9.777 1.00 97.50 79 ILE A N 1
ATOM 600 C CA . ILE A 1 79 ? -7.363 -3.086 9.205 1.00 97.50 79 ILE A CA 1
ATOM 601 C C . ILE A 1 79 ? -8.222 -2.418 10.291 1.00 97.50 79 ILE A C 1
ATOM 603 O O . ILE A 1 79 ? -8.613 -1.259 10.167 1.00 97.50 79 ILE A O 1
ATOM 607 N N . ASP A 1 80 ? -8.481 -3.120 11.396 1.00 98.00 80 ASP A N 1
ATOM 608 C CA . ASP A 1 80 ? -9.297 -2.588 12.494 1.00 98.00 80 ASP A CA 1
ATOM 609 C C . ASP A 1 80 ? -8.596 -1.438 13.232 1.00 98.00 80 ASP A C 1
ATOM 611 O O . ASP A 1 80 ? -9.242 -0.478 13.662 1.00 98.00 80 ASP A O 1
ATOM 615 N N . LEU A 1 81 ? -7.269 -1.516 13.375 1.00 97.38 81 LEU A N 1
ATOM 616 C CA . LEU A 1 81 ? -6.464 -0.445 13.956 1.00 97.38 81 LEU A CA 1
ATOM 617 C C . LEU A 1 81 ? -6.616 0.833 13.124 1.00 97.38 81 LEU A C 1
ATOM 619 O O . LEU A 1 81 ? -6.962 1.878 13.672 1.00 97.38 81 LEU A O 1
ATOM 623 N N . GLN A 1 82 ? -6.411 0.738 11.810 1.00 96.38 82 GLN A N 1
ATOM 624 C CA . GLN A 1 82 ? -6.515 1.858 10.878 1.00 96.38 82 GLN A CA 1
ATOM 625 C C . GLN A 1 82 ? -7.944 2.396 10.780 1.00 96.38 82 GLN A C 1
ATOM 627 O O . GLN A 1 82 ? -8.144 3.610 10.769 1.00 96.38 82 GLN A O 1
ATOM 632 N N . ALA A 1 83 ? -8.951 1.521 10.826 1.00 97.62 83 ALA A N 1
ATOM 633 C CA . ALA A 1 83 ? -10.355 1.917 10.864 1.00 97.62 83 ALA A CA 1
ATOM 634 C C . ALA A 1 83 ? -10.697 2.797 12.078 1.00 97.62 83 ALA A C 1
ATOM 636 O O . ALA A 1 83 ? -11.574 3.660 12.003 1.00 97.62 83 ALA A O 1
ATOM 637 N N . LEU A 1 84 ? -10.009 2.589 13.206 1.00 97.62 84 LEU A N 1
ATOM 638 C CA . LEU A 1 84 ? -10.162 3.407 14.406 1.00 97.62 84 LEU A CA 1
ATOM 639 C C . LEU A 1 84 ? -9.318 4.679 14.359 1.00 97.62 84 LEU A C 1
ATOM 641 O O . LEU A 1 84 ? -9.797 5.726 14.795 1.00 97.62 84 LEU A O 1
ATOM 645 N N . THR A 1 85 ? -8.085 4.609 13.856 1.00 96.75 85 THR A N 1
ATOM 646 C CA . THR A 1 85 ? -7.182 5.769 13.838 1.00 96.75 85 THR A CA 1
ATOM 647 C C . THR A 1 85 ? -7.495 6.767 12.736 1.00 96.75 85 THR A C 1
ATOM 649 O O . THR A 1 85 ? -7.251 7.959 12.918 1.00 96.75 85 THR A O 1
ATOM 652 N N . GLY A 1 86 ? -8.028 6.284 11.615 1.00 94.88 86 GLY A N 1
ATOM 653 C CA . GLY A 1 86 ? -8.151 7.041 10.378 1.00 94.88 86 GLY A CA 1
ATOM 654 C C . GLY A 1 86 ? -6.804 7.319 9.710 1.00 94.88 86 GLY A C 1
ATOM 655 O O . GLY A 1 86 ? -5.734 6.990 10.238 1.00 94.88 86 GLY A O 1
ATOM 656 N N . ASP A 1 87 ? -6.893 7.964 8.553 1.00 93.31 87 ASP A N 1
ATOM 657 C CA . ASP A 1 87 ? -5.783 8.515 7.790 1.00 93.31 87 ASP A CA 1
ATOM 658 C C . ASP A 1 87 ? -6.232 9.789 7.069 1.00 93.31 87 ASP A C 1
ATOM 660 O O . ASP A 1 87 ? -7.132 9.775 6.236 1.00 93.31 87 ASP A O 1
ATOM 664 N N . SER A 1 88 ? -5.606 10.918 7.389 1.00 89.88 88 SER A N 1
ATOM 665 C CA . SER A 1 88 ? -5.908 12.184 6.724 1.00 89.88 88 SER A CA 1
ATOM 666 C C . SER A 1 88 ? -5.345 12.285 5.307 1.00 89.88 88 SER A C 1
ATOM 668 O O . SER A 1 88 ? -5.838 13.110 4.545 1.00 89.88 88 SER A O 1
ATOM 670 N N . VAL A 1 89 ? -4.296 11.522 4.979 1.00 89.69 89 VAL A N 1
ATOM 671 C CA . VAL A 1 89 ? -3.691 11.523 3.638 1.00 89.69 89 VAL A CA 1
ATOM 672 C C . VAL A 1 89 ? -4.663 10.889 2.643 1.00 89.69 89 VAL A C 1
ATOM 674 O O . VAL A 1 89 ? -4.958 11.506 1.621 1.00 89.69 89 VAL A O 1
ATOM 677 N N . ASP A 1 90 ? -5.276 9.768 3.030 1.00 89.75 90 ASP A N 1
ATOM 678 C CA . ASP A 1 90 ? -6.210 8.997 2.191 1.00 89.75 90 ASP A CA 1
ATOM 679 C C . ASP A 1 90 ? -7.687 9.289 2.496 1.00 89.75 90 ASP A C 1
ATOM 681 O O . ASP A 1 90 ? -8.595 8.564 2.097 1.00 89.75 90 ASP A O 1
ATOM 685 N N . ASN A 1 91 ? -7.960 10.386 3.212 1.00 92.88 91 ASN A N 1
ATOM 686 C CA . ASN A 1 91 ? -9.307 10.814 3.610 1.00 92.88 91 ASN A CA 1
ATOM 687 C C . ASN A 1 91 ? -10.125 9.743 4.363 1.00 92.88 91 ASN A C 1
ATOM 689 O O . ASN A 1 91 ? -11.361 9.765 4.355 1.00 92.88 91 ASN A O 1
ATOM 693 N N . VAL A 1 92 ? -9.453 8.838 5.071 1.00 95.44 92 VAL A N 1
ATOM 694 C CA . VAL A 1 92 ? -10.072 7.842 5.942 1.00 95.44 92 VAL A CA 1
ATOM 695 C C . VAL A 1 92 ? -10.437 8.516 7.274 1.00 95.44 92 VAL A C 1
ATOM 697 O O . VAL A 1 92 ? -9.556 8.946 8.023 1.00 95.44 92 VAL A O 1
ATOM 700 N N . PRO A 1 93 ? -11.731 8.621 7.627 1.00 95.38 93 PRO A N 1
ATOM 701 C CA . PRO A 1 93 ? -12.168 9.498 8.712 1.00 95.38 93 PRO A CA 1
ATOM 702 C C . PRO A 1 93 ? -11.786 9.002 10.112 1.00 95.38 93 PRO A C 1
ATOM 704 O O . PRO A 1 93 ? -11.537 9.821 11.000 1.00 95.38 93 PRO A O 1
ATOM 707 N N . GLY A 1 94 ? -11.782 7.685 10.331 1.00 95.44 94 GLY A N 1
ATOM 708 C CA . GLY A 1 94 ? -11.510 7.080 11.631 1.00 95.44 94 GLY A CA 1
ATOM 709 C C . GLY A 1 94 ? -12.473 7.508 12.745 1.00 95.44 94 GLY A C 1
ATOM 710 O O . GLY A 1 94 ? -13.578 8.019 12.513 1.00 95.44 94 GLY A O 1
ATOM 711 N N . VAL A 1 95 ? -12.039 7.308 13.992 1.00 97.19 95 VAL A N 1
ATOM 712 C CA . VAL A 1 95 ? -12.736 7.766 15.197 1.00 97.19 95 VAL A CA 1
ATOM 713 C C . VAL A 1 95 ? -11.950 8.923 15.829 1.00 97.19 95 VAL A C 1
ATOM 715 O O . VAL A 1 95 ? -10.821 8.730 16.287 1.00 97.19 95 VAL A O 1
ATOM 718 N N . PRO A 1 96 ? -12.533 10.133 15.928 1.00 95.50 96 PRO A N 1
ATOM 719 C CA . PRO A 1 96 ? -11.826 11.300 16.444 1.00 95.50 96 PRO A CA 1
ATOM 720 C C . PRO A 1 96 ? -11.210 11.071 17.830 1.00 95.50 96 PRO A C 1
ATOM 722 O O . PRO A 1 96 ? -11.883 10.644 18.763 1.00 95.50 96 PRO A O 1
ATOM 725 N N . GLY A 1 97 ? -9.927 11.396 17.989 1.00 93.56 97 GLY A N 1
ATOM 726 C CA . GLY A 1 97 ? -9.228 11.271 19.273 1.00 93.56 97 GLY A CA 1
ATOM 727 C C . GLY A 1 97 ? -8.817 9.843 19.657 1.00 93.56 97 GLY A C 1
ATOM 728 O O . GLY A 1 97 ? -8.313 9.646 20.765 1.00 93.56 97 GLY A O 1
ATOM 729 N N . ILE A 1 98 ? -8.985 8.860 18.767 1.00 96.38 98 ILE A N 1
ATOM 730 C CA . ILE A 1 98 ? -8.463 7.503 18.942 1.00 96.38 98 ILE A CA 1
ATOM 731 C C . ILE A 1 98 ? -7.168 7.363 18.137 1.00 96.38 98 ILE A C 1
ATOM 733 O O . ILE A 1 98 ? -7.185 7.181 16.932 1.00 96.38 98 ILE A O 1
ATOM 737 N N . GLY A 1 99 ? -6.019 7.469 18.808 1.00 95.00 99 GLY A N 1
ATOM 738 C CA . GLY A 1 99 ? -4.711 7.225 18.182 1.00 95.00 99 GLY A CA 1
ATOM 739 C C . GLY A 1 99 ? -4.288 5.746 18.218 1.00 95.00 99 GLY A C 1
ATOM 740 O O . GLY A 1 99 ? -4.898 4.970 18.961 1.00 95.00 99 GLY A O 1
ATOM 741 N N . PRO A 1 100 ? -3.192 5.359 17.528 1.00 95.00 100 PRO A N 1
ATOM 742 C CA . PRO A 1 100 ? -2.763 3.960 17.372 1.00 95.00 100 PRO A CA 1
ATOM 743 C C . PRO A 1 100 ? -2.647 3.188 18.688 1.00 95.00 100 PRO A C 1
ATOM 745 O O . PRO A 1 100 ? -3.206 2.110 18.836 1.00 95.00 100 PRO A O 1
ATOM 748 N N . LYS A 1 101 ? -2.028 3.789 19.710 1.00 95.50 101 LYS A N 1
ATOM 749 C CA . LYS A 1 101 ? -1.899 3.167 21.037 1.00 95.50 101 LYS A CA 1
ATOM 750 C C . LYS A 1 101 ? -3.250 2.896 21.706 1.00 95.50 101 LYS A C 1
ATOM 752 O O . LYS A 1 101 ? -3.409 1.895 22.394 1.00 95.50 101 LYS A O 1
ATOM 757 N N . THR A 1 102 ? -4.211 3.808 21.545 1.00 96.06 102 THR A N 1
ATOM 758 C CA . THR A 1 102 ? -5.549 3.637 22.129 1.00 96.06 102 THR A CA 1
ATOM 759 C C . THR A 1 102 ? -6.353 2.612 21.339 1.00 96.06 102 THR A C 1
ATOM 761 O O . THR A 1 102 ? -7.018 1.788 21.956 1.00 96.06 102 THR A O 1
ATOM 764 N N . ALA A 1 103 ? -6.263 2.637 20.007 1.00 97.00 103 ALA A N 1
ATOM 765 C CA . ALA A 1 103 ? -6.868 1.629 19.143 1.00 97.00 103 ALA A CA 1
ATOM 766 C C . ALA A 1 103 ? -6.354 0.226 19.497 1.00 97.00 103 ALA A C 1
ATOM 768 O O . ALA A 1 103 ? -7.162 -0.644 19.800 1.00 97.00 103 ALA A O 1
ATOM 769 N N . ALA A 1 104 ? -5.033 0.041 19.594 1.00 96.75 104 ALA A N 1
ATOM 770 C CA . ALA A 1 104 ? -4.411 -1.224 19.982 1.00 96.75 104 ALA A CA 1
ATOM 771 C C . ALA A 1 104 ? -4.930 -1.746 21.332 1.00 96.75 104 ALA A C 1
ATOM 773 O O . ALA A 1 104 ? -5.359 -2.889 21.423 1.00 96.75 104 ALA A O 1
ATOM 774 N N . GLN A 1 105 ? -4.989 -0.894 22.364 1.00 96.38 105 GLN A N 1
ATOM 775 C CA . GLN A 1 105 ? -5.531 -1.275 23.679 1.00 96.38 105 GLN A CA 1
ATOM 776 C C . GLN A 1 105 ? -7.002 -1.703 23.624 1.00 96.38 105 GLN A C 1
ATOM 778 O O . GLN A 1 105 ? -7.417 -2.612 24.339 1.00 96.38 105 GLN A O 1
ATOM 783 N N . LEU A 1 106 ? -7.812 -1.019 22.813 1.00 96.69 106 LEU A N 1
ATOM 784 C CA . LEU A 1 106 ? -9.222 -1.358 22.647 1.00 96.69 106 LEU A CA 1
ATOM 785 C C . LEU A 1 106 ? -9.380 -2.682 21.896 1.00 96.69 106 LEU A C 1
ATOM 787 O O . LEU A 1 106 ? -10.169 -3.518 22.317 1.00 96.69 106 LEU A O 1
ATOM 791 N N . LEU A 1 107 ? -8.617 -2.896 20.827 1.00 97.06 107 LEU A N 1
ATOM 792 C CA . LEU A 1 107 ? -8.665 -4.137 20.056 1.00 97.06 107 LEU A CA 1
ATOM 793 C C . LEU A 1 107 ? -8.130 -5.324 20.862 1.00 97.06 107 LEU A C 1
ATOM 795 O O . LEU A 1 107 ? -8.723 -6.393 20.822 1.00 97.06 107 LEU A O 1
ATOM 799 N N . GLU A 1 108 ? -7.100 -5.132 21.683 1.00 96.31 108 GLU A N 1
ATOM 800 C CA . GLU A 1 108 ? -6.630 -6.157 22.620 1.00 96.31 108 GLU A CA 1
ATOM 801 C C . GLU A 1 108 ? -7.717 -6.529 23.644 1.00 96.31 108 GLU A C 1
ATOM 803 O O . GLU A 1 108 ? -7.928 -7.703 23.945 1.00 96.31 108 GLU A O 1
ATOM 808 N N . GLN A 1 109 ? -8.456 -5.538 24.156 1.00 96.25 109 GLN A N 1
ATOM 809 C CA . GLN A 1 109 ? -9.508 -5.761 25.150 1.00 96.25 109 GLN A CA 1
ATOM 810 C C . GLN A 1 109 ? -10.788 -6.378 24.557 1.00 96.25 109 GLN A C 1
ATOM 812 O O . GLN A 1 109 ? -11.452 -7.185 25.215 1.00 96.25 109 GLN A O 1
ATOM 817 N N . PHE A 1 110 ? -11.184 -5.947 23.361 1.00 97.06 110 PHE A N 1
ATOM 818 C CA . PHE A 1 110 ? -12.486 -6.264 22.769 1.00 97.06 110 PHE A CA 1
ATOM 819 C C . PHE A 1 110 ? -12.408 -7.233 21.581 1.00 97.06 110 PHE A C 1
ATOM 821 O O . PHE A 1 110 ? -13.450 -7.694 21.117 1.00 97.06 110 PHE A O 1
ATOM 828 N N . GLY A 1 111 ? -11.202 -7.601 21.149 1.00 95.81 111 GLY A N 1
ATOM 829 C CA . GLY A 1 111 ? -10.927 -8.556 20.079 1.00 95.81 111 GLY A CA 1
ATOM 830 C C . GLY A 1 111 ? -10.750 -7.884 18.720 1.00 95.81 111 GLY A C 1
ATOM 831 O O . GLY A 1 111 ? -9.656 -7.887 18.160 1.00 95.81 111 GLY A O 1
ATOM 832 N N . ASP A 1 112 ? -11.827 -7.347 18.162 1.00 97.06 112 ASP A N 1
ATOM 833 C CA . ASP A 1 112 ? -11.876 -6.735 16.830 1.00 97.06 112 ASP A CA 1
ATOM 834 C C . ASP A 1 112 ? -12.807 -5.512 16.826 1.00 97.06 112 ASP A C 1
ATOM 836 O O . ASP A 1 112 ? -13.382 -5.142 17.860 1.00 97.06 112 ASP A O 1
ATOM 840 N N . LEU A 1 113 ? -12.932 -4.848 15.674 1.00 97.56 113 LEU A N 1
ATOM 841 C CA . LEU A 1 113 ? -13.793 -3.672 15.560 1.00 97.56 113 LEU A CA 1
ATOM 842 C C . LEU A 1 113 ? -15.263 -3.999 15.870 1.00 97.56 113 LEU A C 1
ATOM 844 O O . LEU A 1 113 ? -15.931 -3.213 16.542 1.00 97.56 113 LEU A O 1
ATOM 848 N N . ASP A 1 114 ? -15.778 -5.146 15.427 1.00 97.62 114 ASP A N 1
ATOM 849 C CA . ASP A 1 114 ? -17.184 -5.503 15.640 1.00 97.62 114 ASP A CA 1
ATOM 850 C C . ASP A 1 114 ? -17.471 -5.794 17.122 1.00 97.62 114 ASP A C 1
ATOM 852 O O . ASP A 1 114 ? -18.452 -5.290 17.679 1.00 97.62 114 ASP A O 1
ATOM 856 N N . GLY A 1 115 ? -16.574 -6.517 17.794 1.00 97.62 115 GLY A N 1
ATOM 857 C CA . GLY A 1 115 ? -16.601 -6.769 19.231 1.00 97.62 115 GLY A CA 1
ATOM 858 C C . GLY A 1 115 ? -16.493 -5.483 20.049 1.00 97.62 115 GLY A C 1
ATOM 859 O O . GLY A 1 115 ? -17.250 -5.301 21.009 1.00 97.62 115 GLY A O 1
ATOM 860 N N . LEU A 1 116 ? -15.622 -4.555 19.640 1.00 97.75 116 LEU A N 1
ATOM 861 C CA . LEU A 1 116 ? -15.503 -3.231 20.253 1.00 97.75 116 LEU A CA 1
ATOM 862 C C . LEU A 1 116 ? -16.804 -2.435 20.132 1.00 97.75 116 LEU A C 1
ATOM 864 O O . LEU A 1 116 ? -17.263 -1.865 21.121 1.00 97.75 116 LEU A O 1
ATOM 868 N N . LEU A 1 117 ? -17.409 -2.390 18.944 1.00 97.19 117 LEU A N 1
ATOM 869 C CA . LEU A 1 117 ? -18.635 -1.626 18.713 1.00 97.19 117 LEU A CA 1
ATOM 870 C C . LEU A 1 117 ? -19.841 -2.247 19.432 1.00 97.19 117 LEU A C 1
ATOM 872 O O . LEU A 1 117 ? -20.643 -1.514 20.011 1.00 97.19 117 LEU A O 1
ATOM 876 N N . ALA A 1 118 ? -19.951 -3.578 19.453 1.00 97.69 118 ALA A N 1
ATOM 877 C CA . ALA A 1 118 ? -21.028 -4.286 20.146 1.00 97.69 118 ALA A CA 1
ATOM 878 C C . ALA A 1 118 ? -20.976 -4.092 21.671 1.00 97.69 118 ALA A C 1
ATOM 880 O O . ALA A 1 118 ? -22.015 -4.034 22.329 1.00 97.69 118 ALA A O 1
ATOM 881 N N . ARG A 1 119 ? -19.768 -3.971 22.231 1.00 97.50 119 ARG A N 1
ATOM 882 C CA . ARG A 1 119 ? -19.520 -3.859 23.677 1.00 97.50 119 ARG A CA 1
ATOM 883 C C . ARG A 1 119 ? -19.025 -2.478 24.093 1.00 97.50 119 ARG A C 1
ATOM 885 O O . ARG A 1 119 ? -18.519 -2.311 25.203 1.00 97.50 119 ARG A O 1
ATOM 892 N N . ALA A 1 120 ? -19.212 -1.466 23.246 1.00 95.56 120 ALA A N 1
ATOM 893 C CA . ALA A 1 120 ? -18.715 -0.114 23.493 1.00 95.56 120 ALA A CA 1
ATOM 894 C C . ALA A 1 120 ? -19.215 0.454 24.834 1.00 95.56 120 ALA A C 1
ATOM 896 O O . ALA A 1 120 ? -18.504 1.216 25.489 1.00 95.56 120 ALA A O 1
ATOM 897 N N . SER A 1 121 ? -20.399 0.034 25.299 1.00 95.12 121 SER A N 1
ATOM 898 C CA . SER A 1 121 ? -20.954 0.422 26.599 1.00 95.12 121 SER A CA 1
ATOM 899 C C . SER A 1 121 ? -20.095 0.017 27.806 1.00 95.12 121 SER A C 1
ATOM 901 O O . SER A 1 121 ? -20.169 0.669 28.844 1.00 95.12 121 SER A O 1
ATOM 903 N N . GLU A 1 122 ? -19.264 -1.023 27.685 1.00 96.00 122 GLU A N 1
ATOM 904 C CA . GLU A 1 122 ? -18.374 -1.511 28.751 1.00 96.00 122 GLU A CA 1
ATOM 905 C C . GLU A 1 122 ? -17.104 -0.655 28.915 1.00 96.00 122 GLU A C 1
ATOM 907 O O . GLU A 1 122 ? -16.337 -0.831 29.869 1.00 96.00 122 GLU A O 1
ATOM 912 N N . ILE A 1 123 ? -16.856 0.288 27.999 1.00 96.00 123 ILE A N 1
ATOM 913 C CA . ILE A 1 123 ? -15.692 1.171 28.061 1.00 96.00 123 ILE A CA 1
ATOM 914 C C . ILE A 1 123 ? -15.814 2.077 29.292 1.00 96.00 123 ILE A C 1
ATOM 916 O O . ILE A 1 123 ? -16.702 2.927 29.388 1.00 96.00 123 ILE A O 1
ATOM 920 N N . LYS A 1 124 ? -14.871 1.912 30.229 1.00 93.06 124 LYS A N 1
ATOM 921 C CA . LYS A 1 124 ? -14.843 2.620 31.523 1.00 93.06 124 LYS A CA 1
ATOM 922 C C . LYS A 1 124 ? -14.700 4.138 31.401 1.00 93.06 124 LYS A C 1
ATOM 924 O O . LYS A 1 124 ? -15.066 4.860 32.316 1.00 93.06 124 LYS A O 1
ATOM 929 N N . GLN A 1 125 ? -14.103 4.618 30.314 1.00 94.69 125 GLN A N 1
ATOM 930 C CA . GLN A 1 125 ? -13.833 6.038 30.104 1.00 94.69 125 GLN A CA 1
ATOM 931 C C . GLN A 1 125 ? -14.996 6.678 29.346 1.00 94.69 125 GLN A C 1
ATOM 933 O O . GLN A 1 125 ? -15.129 6.464 28.142 1.00 94.69 125 GLN A O 1
ATOM 938 N N . ASP A 1 126 ? -15.796 7.485 30.042 1.00 94.38 126 ASP A N 1
ATOM 939 C CA . ASP A 1 126 ? -17.069 8.020 29.536 1.00 94.38 126 ASP A CA 1
ATOM 940 C C . ASP A 1 126 ? -16.931 8.747 28.194 1.00 94.38 126 ASP A C 1
ATOM 942 O O . ASP A 1 126 ? -17.579 8.370 27.221 1.00 94.38 126 ASP A O 1
ATOM 946 N N . LYS A 1 127 ? -15.992 9.696 28.090 1.00 94.88 127 LYS A N 1
ATOM 947 C CA . LYS A 1 127 ? -15.752 10.435 26.840 1.00 94.88 127 LYS A CA 1
ATOM 948 C C . LYS A 1 127 ? -15.379 9.511 25.677 1.00 94.88 127 LYS A C 1
ATOM 950 O O . LYS A 1 127 ? -15.851 9.696 24.563 1.00 94.88 127 LYS A O 1
ATOM 955 N N . ARG A 1 128 ? -14.539 8.500 25.926 1.00 95.12 128 ARG A N 1
ATOM 956 C CA . ARG A 1 128 ? -14.098 7.549 24.892 1.00 95.12 128 ARG A CA 1
ATOM 957 C C . ARG A 1 128 ? -15.259 6.673 24.424 1.00 95.12 128 ARG A C 1
ATOM 959 O O . ARG A 1 128 ? -15.422 6.475 23.224 1.00 95.12 128 ARG A O 1
ATOM 966 N N . ARG A 1 129 ? -16.066 6.186 25.371 1.00 97.12 129 ARG A N 1
ATOM 967 C CA . ARG A 1 129 ? -17.290 5.426 25.107 1.00 97.12 129 ARG A CA 1
ATOM 968 C C . ARG A 1 129 ? -18.243 6.217 24.216 1.00 97.12 129 ARG A C 1
ATOM 970 O O . ARG A 1 129 ? -18.645 5.723 23.169 1.00 97.12 129 ARG A O 1
ATOM 977 N N . GLU A 1 130 ? -18.557 7.450 24.605 1.00 96.75 130 GLU A N 1
ATOM 978 C CA . GLU A 1 130 ? -19.439 8.342 23.845 1.00 96.75 130 GLU A CA 1
ATOM 979 C C . GLU A 1 130 ? -18.908 8.598 22.433 1.00 96.75 130 GLU A C 1
ATOM 981 O O . GLU A 1 130 ? -19.655 8.489 21.464 1.00 96.75 130 GLU A O 1
ATOM 986 N N . THR A 1 131 ? -17.607 8.874 22.297 1.00 97.06 131 THR A N 1
ATOM 987 C CA . THR A 1 131 ? -16.973 9.106 20.996 1.00 97.06 131 THR A CA 1
ATOM 988 C C . THR A 1 131 ? -17.044 7.884 20.078 1.00 97.06 131 THR A C 1
ATOM 990 O O . THR A 1 131 ? -17.373 8.048 18.903 1.00 97.06 131 THR A O 1
ATOM 993 N N . ILE A 1 132 ? -16.770 6.678 20.585 1.00 97.06 132 ILE A N 1
ATOM 994 C CA . ILE A 1 132 ? -16.838 5.442 19.788 1.00 97.06 132 ILE A CA 1
ATOM 995 C C . ILE A 1 132 ? -18.278 5.154 19.361 1.00 97.06 132 ILE A C 1
ATOM 997 O O . ILE A 1 132 ? -18.517 4.891 18.186 1.00 97.06 132 ILE A O 1
ATOM 1001 N N . ILE A 1 133 ? -19.245 5.280 20.276 1.00 97.19 133 ILE A N 1
ATOM 1002 C CA . ILE A 1 133 ? -20.666 5.072 19.963 1.00 97.19 133 ILE A CA 1
ATOM 1003 C C . ILE A 1 133 ? -21.136 6.076 18.900 1.00 97.19 133 ILE A C 1
ATOM 1005 O O . ILE A 1 133 ? -21.756 5.683 17.915 1.00 97.19 133 ILE A O 1
ATOM 1009 N N . ALA A 1 134 ? -20.793 7.359 19.052 1.00 97.69 134 ALA A N 1
ATOM 1010 C CA . ALA A 1 134 ? -21.209 8.415 18.129 1.00 97.69 134 ALA A CA 1
ATOM 1011 C C . ALA A 1 134 ? -20.561 8.323 16.735 1.00 97.69 134 ALA A C 1
ATOM 1013 O O . ALA A 1 134 ? -21.068 8.921 15.789 1.00 97.69 134 ALA A O 1
ATOM 1014 N N . ASN A 1 135 ? -19.439 7.609 16.595 1.00 97.75 135 ASN A N 1
ATOM 1015 C CA . ASN A 1 135 ? -18.705 7.477 15.332 1.00 97.75 135 ASN A CA 1
ATOM 1016 C C . ASN A 1 135 ? -18.620 6.016 14.853 1.00 97.75 135 ASN A C 1
ATOM 1018 O O . ASN A 1 135 ? -17.773 5.700 14.022 1.00 97.75 135 ASN A O 1
ATOM 1022 N N . ALA A 1 136 ? -19.505 5.135 15.332 1.00 97.38 136 ALA A N 1
ATOM 1023 C CA . ALA A 1 136 ? -19.506 3.719 14.964 1.00 97.38 136 ALA A CA 1
ATOM 1024 C C . ALA A 1 136 ? -19.597 3.510 13.442 1.00 97.38 136 ALA A C 1
ATOM 1026 O O . ALA A 1 136 ? -18.842 2.723 12.876 1.00 97.38 136 ALA A O 1
ATOM 1027 N N . ASP A 1 137 ? -20.459 4.267 12.759 1.00 97.19 137 ASP A N 1
ATOM 1028 C CA . ASP A 1 137 ? -20.611 4.164 11.303 1.00 97.19 137 ASP A CA 1
ATOM 1029 C C . ASP A 1 137 ? -19.388 4.690 10.549 1.00 97.19 137 ASP A C 1
ATOM 1031 O O . ASP A 1 137 ? -19.016 4.129 9.521 1.00 97.19 137 ASP A O 1
ATOM 1035 N N . LYS A 1 138 ? -18.698 5.701 11.098 1.00 96.38 138 LYS A N 1
ATOM 1036 C CA . LYS A 1 138 ? -17.424 6.178 10.542 1.00 96.38 138 LYS A CA 1
ATOM 1037 C C . LYS A 1 138 ? -16.326 5.131 10.663 1.00 96.38 138 LYS A C 1
ATOM 1039 O O . LYS A 1 138 ? -15.558 4.955 9.725 1.00 96.38 138 LYS A O 1
ATOM 1044 N N . ALA A 1 139 ? -16.265 4.417 11.784 1.00 97.50 139 ALA A N 1
ATOM 1045 C CA . ALA A 1 139 ? -15.317 3.320 11.942 1.00 97.50 139 ALA A CA 1
ATOM 1046 C C . ALA A 1 139 ? -15.612 2.188 10.942 1.00 97.50 139 ALA A C 1
ATOM 1048 O O . ALA A 1 139 ? -14.698 1.676 10.305 1.00 97.50 139 ALA A O 1
ATOM 1049 N N . ARG A 1 140 ? -16.893 1.848 10.728 1.00 98.00 140 ARG A N 1
ATOM 1050 C CA . ARG A 1 140 ? -17.299 0.820 9.752 1.00 98.00 140 ARG A CA 1
ATOM 1051 C C . ARG A 1 140 ? -16.941 1.187 8.315 1.00 98.00 140 ARG A C 1
ATOM 1053 O O . ARG A 1 140 ? -16.390 0.345 7.614 1.00 98.00 140 ARG A O 1
ATOM 1060 N N . ILE A 1 141 ? -17.229 2.418 7.881 1.00 97.56 141 ILE A N 1
ATOM 1061 C CA . ILE A 1 141 ? -16.841 2.862 6.533 1.00 97.56 141 ILE A CA 1
ATOM 1062 C C . ILE A 1 141 ? -15.320 2.977 6.411 1.00 97.56 141 ILE A C 1
ATOM 1064 O O . ILE A 1 141 ? -14.772 2.561 5.402 1.00 97.56 141 ILE A O 1
ATOM 1068 N N . SER A 1 142 ? -14.620 3.434 7.457 1.00 97.69 142 SER A N 1
ATOM 1069 C CA . SER A 1 142 ? -13.150 3.473 7.460 1.00 97.69 142 SER A CA 1
ATOM 1070 C C . SER A 1 142 ? -12.564 2.080 7.280 1.00 97.69 142 SER A C 1
ATOM 1072 O O . SER A 1 142 ? -11.658 1.918 6.477 1.00 97.69 142 SER A O 1
ATOM 1074 N N . ARG A 1 143 ? -13.131 1.064 7.950 1.00 97.88 143 ARG A N 1
ATOM 1075 C CA . ARG A 1 143 ? -12.735 -0.334 7.758 1.00 97.88 143 ARG A CA 1
ATOM 1076 C C . ARG A 1 143 ? -12.870 -0.764 6.301 1.00 97.88 143 ARG A C 1
ATOM 1078 O O . ARG A 1 143 ? -11.967 -1.405 5.789 1.00 97.88 143 ARG A O 1
ATOM 1085 N N . GLN A 1 144 ? -13.970 -0.408 5.640 1.00 96.62 144 GLN A N 1
ATOM 1086 C CA . GLN A 1 144 ? -14.167 -0.732 4.223 1.00 96.62 144 GLN A CA 1
ATOM 1087 C C . GLN A 1 144 ? -13.147 -0.035 3.318 1.00 96.62 144 GLN A C 1
ATOM 1089 O O . GLN A 1 144 ? -12.683 -0.659 2.376 1.00 96.62 144 GLN A O 1
ATOM 1094 N N . LEU A 1 145 ? -12.803 1.223 3.609 1.00 95.69 145 LEU A N 1
ATOM 1095 C CA . LEU A 1 145 ? -11.856 2.006 2.810 1.00 95.69 145 LEU A CA 1
ATOM 1096 C C . LEU A 1 145 ? -10.416 1.490 2.921 1.00 95.69 145 LEU A C 1
ATOM 1098 O O . LEU A 1 145 ? -9.719 1.463 1.922 1.00 95.69 145 LEU A O 1
ATOM 1102 N N . VAL A 1 146 ? -9.985 1.063 4.112 1.00 96.25 146 VAL A N 1
ATOM 1103 C CA . VAL A 1 146 ? -8.606 0.574 4.338 1.00 96.25 146 VAL A CA 1
ATOM 1104 C C . VAL A 1 146 ? -8.426 -0.918 4.049 1.00 96.25 146 VAL A C 1
ATOM 1106 O O . VAL A 1 146 ? -7.310 -1.433 4.097 1.00 96.25 146 VAL A O 1
ATOM 1109 N N . THR A 1 147 ? -9.520 -1.649 3.810 1.00 97.12 147 THR A N 1
ATOM 1110 C CA . THR A 1 147 ? -9.447 -3.074 3.468 1.00 97.12 147 THR A CA 1
ATOM 1111 C C . THR A 1 147 ? -9.076 -3.211 2.000 1.00 97.12 147 THR A C 1
ATOM 1113 O O . THR A 1 147 ? -9.888 -2.891 1.132 1.00 97.12 147 THR A O 1
ATOM 1116 N N . LEU A 1 148 ? -7.888 -3.750 1.734 1.00 97.06 148 LEU A N 1
ATOM 1117 C CA . LEU A 1 148 ? -7.436 -4.008 0.368 1.00 97.06 148 LEU A CA 1
ATOM 1118 C C . LEU A 1 148 ? -8.246 -5.140 -0.266 1.00 97.06 148 LEU A C 1
ATOM 1120 O O . LEU A 1 148 ? -8.484 -6.185 0.354 1.00 97.06 148 LEU A O 1
ATOM 1124 N N . LYS A 1 149 ? -8.632 -4.962 -1.529 1.00 96.12 149 LYS A N 1
ATOM 1125 C CA . LYS A 1 149 ? -9.231 -6.038 -2.320 1.00 96.12 149 LYS A CA 1
ATOM 1126 C C . LYS A 1 149 ? -8.147 -7.017 -2.731 1.00 96.12 149 LYS A C 1
ATOM 1128 O O . LYS A 1 149 ? -7.116 -6.630 -3.260 1.00 96.12 149 LYS A O 1
ATOM 1133 N N . ASN A 1 150 ? -8.399 -8.304 -2.533 1.00 96.50 150 ASN A N 1
ATOM 1134 C CA . ASN A 1 150 ? -7.469 -9.372 -2.904 1.00 96.50 150 ASN A CA 1
ATOM 1135 C C . ASN A 1 150 ? -8.041 -10.319 -3.974 1.00 96.50 150 ASN A C 1
ATOM 1137 O O . ASN A 1 150 ? -7.517 -11.416 -4.195 1.00 96.50 150 ASN A O 1
ATOM 1141 N N . ASP A 1 151 ? -9.125 -9.912 -4.626 1.00 96.62 151 ASP A N 1
ATOM 1142 C CA . ASP A 1 151 ? -9.873 -10.652 -5.639 1.00 96.62 151 ASP A CA 1
ATOM 1143 C C . ASP A 1 151 ? -9.982 -9.874 -6.960 1.00 96.62 151 ASP A C 1
ATOM 1145 O O . ASP A 1 151 ? -10.926 -10.056 -7.733 1.00 96.62 151 ASP A O 1
ATOM 1149 N N . VAL A 1 152 ? -8.993 -9.021 -7.248 1.00 96.50 152 VAL A N 1
ATOM 1150 C CA . VAL A 1 152 ? -8.921 -8.296 -8.519 1.00 96.50 152 VAL A CA 1
ATOM 1151 C C . VAL A 1 152 ? -8.877 -9.307 -9.679 1.00 96.50 152 VAL A C 1
ATOM 1153 O O . VAL A 1 152 ? -8.110 -10.273 -9.620 1.00 96.50 152 VAL A O 1
ATOM 1156 N N . PRO A 1 153 ? -9.674 -9.130 -10.752 1.00 94.88 153 PRO A N 1
ATOM 1157 C CA . PRO A 1 153 ? -9.692 -10.040 -11.897 1.00 94.88 153 PRO A CA 1
ATOM 1158 C C . PRO A 1 153 ? -8.464 -9.818 -12.794 1.00 94.88 153 PRO A C 1
ATOM 1160 O O . PRO A 1 153 ? -8.567 -9.251 -13.884 1.00 94.88 153 PRO A O 1
ATOM 1163 N N . LEU A 1 154 ? -7.295 -10.227 -12.301 1.00 93.06 154 LEU A N 1
ATOM 1164 C CA . LEU A 1 154 ? -5.998 -10.007 -12.936 1.00 93.06 154 LEU A CA 1
ATOM 1165 C C . LEU A 1 154 ? -5.968 -10.553 -14.370 1.00 93.06 154 LEU A C 1
ATOM 1167 O O . LEU A 1 154 ? -6.457 -11.648 -14.649 1.00 93.06 154 LEU A O 1
ATOM 1171 N N . LYS A 1 155 ? -5.362 -9.781 -15.278 1.00 88.94 155 LYS A N 1
ATOM 1172 C CA . LYS A 1 155 ? -5.150 -10.189 -16.678 1.00 88.94 155 LYS A CA 1
ATOM 1173 C C . LYS A 1 155 ? -3.971 -11.151 -16.838 1.00 88.94 155 LYS A C 1
ATOM 1175 O O . LYS A 1 155 ? -3.990 -11.971 -17.748 1.00 88.94 155 LYS A O 1
ATOM 1180 N N . GLU A 1 156 ? -2.971 -11.016 -15.971 1.00 90.69 156 GLU A N 1
ATOM 1181 C CA . GLU A 1 156 ? -1.699 -11.746 -15.987 1.00 90.69 156 GLU A CA 1
ATOM 1182 C C . GLU A 1 156 ? -1.583 -12.567 -14.695 1.00 90.69 156 GLU A C 1
ATOM 1184 O O . GLU A 1 156 ? -1.863 -12.065 -13.601 1.00 90.69 156 GLU A O 1
ATOM 1189 N N . GLY A 1 157 ? -1.208 -13.839 -14.809 1.00 92.56 157 GLY A N 1
ATOM 1190 C CA . GLY A 1 157 ? -0.992 -14.737 -13.676 1.00 92.56 157 GLY A CA 1
ATOM 1191 C C . GLY A 1 157 ? 0.435 -14.658 -13.130 1.00 92.56 157 GLY A C 1
ATOM 1192 O O . GLY A 1 157 ? 1.286 -13.958 -13.666 1.00 92.56 157 GLY A O 1
ATOM 1193 N N . LEU A 1 158 ? 0.724 -15.417 -12.067 1.00 93.25 158 LEU A N 1
ATOM 1194 C CA . LEU A 1 158 ? 2.079 -15.483 -11.496 1.00 93.25 158 LEU A CA 1
ATOM 1195 C C . LEU A 1 158 ? 3.122 -16.003 -12.496 1.00 93.25 158 LEU A C 1
ATOM 1197 O O . LEU A 1 158 ? 4.255 -15.528 -12.494 1.00 93.25 158 LEU A O 1
ATOM 1201 N N . ASP A 1 159 ? 2.735 -16.938 -13.366 1.00 91.81 159 ASP A N 1
ATOM 1202 C CA . ASP A 1 159 ? 3.616 -17.508 -14.394 1.00 91.81 159 ASP A CA 1
ATOM 1203 C C . ASP A 1 159 ? 4.026 -16.480 -15.462 1.00 91.81 159 ASP A C 1
ATOM 1205 O O . ASP A 1 159 ? 5.050 -16.651 -16.123 1.00 91.81 159 ASP A O 1
ATOM 1209 N N . ASP A 1 160 ? 3.270 -15.387 -15.600 1.00 90.88 160 ASP A N 1
ATOM 1210 C CA . ASP A 1 160 ? 3.597 -14.277 -16.498 1.00 90.88 160 ASP A CA 1
ATOM 1211 C C . ASP A 1 160 ? 4.605 -13.298 -15.859 1.00 90.88 160 ASP A C 1
ATOM 1213 O O . ASP A 1 160 ? 5.189 -12.462 -16.550 1.00 90.88 160 ASP A O 1
ATOM 1217 N N . LEU A 1 161 ? 4.863 -13.412 -14.546 1.00 90.38 161 LEU A N 1
ATOM 1218 C CA . LEU A 1 161 ? 5.747 -12.512 -13.789 1.00 90.38 161 LEU A CA 1
ATOM 1219 C C . LEU A 1 161 ? 7.199 -12.996 -13.697 1.00 90.38 161 LEU A C 1
ATOM 1221 O O . LEU A 1 161 ? 7.970 -12.548 -12.843 1.00 90.38 161 LEU A O 1
ATOM 1225 N N . VAL A 1 162 ? 7.591 -13.922 -14.569 1.00 88.88 162 VAL A N 1
ATOM 1226 C CA . VAL A 1 162 ? 8.942 -14.479 -14.580 1.00 88.88 162 VAL A CA 1
ATOM 1227 C C . VAL A 1 162 ? 9.955 -13.409 -14.984 1.00 88.88 162 VAL A C 1
ATOM 1229 O O . VAL A 1 162 ? 9.808 -12.701 -15.980 1.00 88.88 162 VAL A O 1
ATOM 1232 N N . LEU A 1 163 ? 11.037 -13.309 -14.211 1.00 87.88 163 LEU A N 1
ATOM 1233 C CA . LEU A 1 163 ? 12.130 -12.399 -14.522 1.00 87.88 163 LEU A CA 1
ATOM 1234 C C . LEU A 1 163 ? 12.881 -12.878 -15.770 1.00 87.88 163 LEU A C 1
ATOM 1236 O O . LEU A 1 163 ? 13.536 -13.922 -15.762 1.00 87.88 163 LEU A O 1
ATOM 1240 N N . HIS A 1 164 ? 12.844 -12.071 -16.825 1.00 85.81 164 HIS A N 1
ATOM 1241 C CA . HIS A 1 164 ? 13.617 -12.307 -18.038 1.00 85.81 164 HIS A CA 1
ATOM 1242 C C . HIS A 1 164 ? 14.930 -11.526 -18.036 1.00 85.81 164 HIS A C 1
ATOM 1244 O O . HIS A 1 164 ? 15.056 -10.463 -17.426 1.00 85.81 164 HIS A O 1
ATOM 1250 N N . ALA A 1 165 ? 15.919 -12.040 -18.770 1.00 87.50 165 ALA A N 1
ATOM 1251 C CA . ALA A 1 165 ? 17.156 -11.309 -18.995 1.00 87.50 165 ALA A CA 1
ATOM 1252 C C . ALA A 1 165 ? 16.871 -9.971 -19.719 1.00 87.50 165 ALA A C 1
ATOM 1254 O O . ALA A 1 165 ? 15.993 -9.918 -20.591 1.00 87.50 165 ALA A O 1
ATOM 1255 N N . PRO A 1 166 ? 17.602 -8.891 -19.389 1.00 88.75 166 PRO A N 1
ATOM 1256 C CA . PRO A 1 166 ? 17.476 -7.619 -20.091 1.00 88.75 166 PRO A CA 1
ATOM 1257 C C . PRO A 1 166 ? 17.804 -7.753 -21.586 1.00 88.75 166 PRO A C 1
ATOM 1259 O O . PRO A 1 166 ? 18.820 -8.340 -21.953 1.00 88.75 166 PRO A O 1
ATOM 1262 N N . ASP A 1 167 ? 16.975 -7.162 -22.446 1.00 91.31 167 ASP A N 1
ATOM 1263 C CA . ASP A 1 167 ? 17.236 -7.062 -23.887 1.00 91.31 167 ASP A CA 1
ATOM 1264 C C . ASP A 1 167 ? 18.087 -5.814 -24.168 1.00 91.31 167 ASP A C 1
ATOM 1266 O O . ASP A 1 167 ? 17.590 -4.684 -24.135 1.00 91.31 167 ASP A O 1
ATOM 1270 N N . GLY A 1 168 ? 19.388 -6.024 -24.394 1.00 92.75 168 GLY A N 1
ATOM 1271 C CA . GLY A 1 168 ? 20.379 -4.965 -24.604 1.00 92.75 168 GLY A CA 1
ATOM 1272 C C . GLY A 1 168 ? 20.005 -3.994 -25.728 1.00 92.75 168 GLY A C 1
ATOM 1273 O O . GLY A 1 168 ? 19.850 -2.800 -25.450 1.00 92.75 168 GLY A O 1
ATOM 1274 N N . PRO A 1 169 ? 19.805 -4.462 -26.976 1.00 94.00 169 PRO A N 1
ATOM 1275 C CA . PRO A 1 169 ? 19.377 -3.610 -28.082 1.00 94.00 169 PRO A CA 1
ATOM 1276 C C . PRO A 1 169 ? 18.092 -2.822 -27.795 1.00 94.00 169 PRO A C 1
ATOM 1278 O O . PRO A 1 169 ? 18.060 -1.605 -28.000 1.00 94.00 169 PRO A O 1
ATOM 1281 N N . LYS A 1 170 ? 17.048 -3.471 -27.262 1.00 92.38 170 LYS A N 1
ATOM 1282 C CA . LYS A 1 170 ? 15.775 -2.804 -26.933 1.00 92.38 170 LYS A CA 1
ATOM 1283 C C . LYS A 1 170 ? 15.959 -1.710 -25.877 1.00 92.38 170 LYS A C 1
ATOM 1285 O O . LYS A 1 170 ? 15.431 -0.604 -26.027 1.00 92.38 170 LYS A O 1
ATOM 1290 N N . LEU A 1 171 ? 16.726 -1.996 -24.824 1.00 92.75 171 LEU A N 1
ATOM 1291 C CA . LEU A 1 171 ? 17.009 -1.052 -23.743 1.00 92.75 171 LEU A CA 1
ATOM 1292 C C . LEU A 1 171 ? 17.859 0.125 -24.198 1.00 92.75 171 LEU A C 1
ATOM 1294 O O . LEU A 1 171 ? 17.531 1.267 -23.885 1.00 92.75 171 LEU A O 1
ATOM 1298 N N . ILE A 1 172 ? 18.937 -0.134 -24.938 1.00 94.69 172 ILE A N 1
ATOM 1299 C CA . ILE A 1 172 ? 19.818 0.915 -25.457 1.00 94.69 172 ILE A CA 1
ATOM 1300 C C . ILE A 1 172 ? 19.034 1.840 -26.385 1.00 94.69 172 ILE A C 1
ATOM 1302 O O . ILE A 1 172 ? 19.159 3.057 -26.253 1.00 94.69 172 ILE A O 1
ATOM 1306 N N . GLY A 1 173 ? 18.193 1.292 -27.269 1.00 94.00 173 GLY A N 1
ATOM 1307 C CA . GLY A 1 173 ? 17.335 2.087 -28.146 1.00 94.00 173 GLY A CA 1
ATOM 1308 C C . GLY A 1 173 ? 16.424 3.027 -27.357 1.00 94.00 173 GLY A C 1
ATOM 1309 O O . GLY A 1 173 ? 16.414 4.230 -27.617 1.00 94.00 173 GLY A O 1
ATOM 1310 N N . PHE A 1 174 ? 15.740 2.509 -26.329 1.00 93.06 174 PHE A N 1
ATOM 1311 C CA . PHE A 1 174 ? 14.891 3.308 -25.440 1.00 93.06 174 PHE A CA 1
ATOM 1312 C C . PHE A 1 174 ? 15.677 4.384 -24.672 1.00 93.06 174 PHE A C 1
ATOM 1314 O O . PHE A 1 174 ? 15.282 5.550 -24.652 1.00 93.06 174 PHE A O 1
ATOM 1321 N N . LEU A 1 175 ? 16.806 4.021 -24.057 1.00 93.38 175 LEU A N 1
ATOM 1322 C CA . LEU A 1 175 ? 17.616 4.944 -23.257 1.00 93.38 175 LEU A CA 1
ATOM 1323 C C . LEU A 1 175 ? 18.262 6.040 -24.108 1.00 93.38 175 LEU A C 1
ATOM 1325 O O . LEU A 1 175 ? 18.405 7.164 -23.631 1.00 93.38 175 LEU A O 1
ATOM 1329 N N . LYS A 1 176 ? 18.618 5.744 -25.366 1.00 93.31 176 LYS A N 1
ATOM 1330 C CA . LYS A 1 176 ? 19.060 6.756 -26.333 1.00 93.31 176 LYS A CA 1
ATOM 1331 C C . LYS A 1 176 ? 17.957 7.762 -26.636 1.00 93.31 176 LYS A C 1
ATOM 1333 O O . LYS A 1 176 ? 18.236 8.955 -26.626 1.00 93.31 176 LYS A O 1
ATOM 1338 N N . THR A 1 177 ? 16.725 7.306 -26.850 1.00 91.75 177 THR A N 1
ATOM 1339 C CA . THR A 1 177 ? 15.576 8.201 -27.065 1.00 91.75 177 THR A CA 1
ATOM 1340 C C . THR A 1 177 ? 15.317 9.104 -25.866 1.00 91.75 177 THR A C 1
ATOM 1342 O O . THR A 1 177 ? 14.985 10.272 -26.038 1.00 91.75 177 THR A O 1
ATOM 1345 N N . MET A 1 178 ? 15.509 8.576 -24.655 1.00 90.81 178 MET A N 1
ATOM 1346 C CA . MET A 1 178 ? 15.377 9.330 -23.404 1.00 90.81 178 MET A CA 1
ATOM 1347 C C . MET A 1 178 ? 16.629 10.150 -23.039 1.00 90.81 178 MET A C 1
ATOM 1349 O O . MET A 1 178 ? 16.636 10.814 -22.008 1.00 90.81 178 MET A O 1
ATOM 1353 N N . GLU A 1 179 ? 17.687 10.109 -23.856 1.00 93.06 179 GLU A N 1
ATOM 1354 C CA . GLU A 1 179 ? 18.961 10.818 -23.644 1.00 93.06 179 GLU A CA 1
ATOM 1355 C C . GLU A 1 179 ? 19.700 10.427 -22.332 1.00 93.06 179 GLU A C 1
ATOM 1357 O O . GLU A 1 179 ? 20.497 11.189 -21.785 1.00 93.06 179 GLU A O 1
ATOM 1362 N N . PHE A 1 180 ? 19.503 9.201 -21.823 1.00 94.69 180 PHE A N 1
ATOM 1363 C CA . PHE A 1 180 ? 20.113 8.701 -20.575 1.00 94.69 180 PHE A CA 1
ATOM 1364 C C . PHE A 1 180 ? 21.514 8.090 -20.768 1.00 94.69 180 PHE A C 1
ATOM 1366 O O . PHE A 1 180 ? 21.772 6.937 -20.415 1.00 94.69 180 PHE A O 1
ATOM 1373 N N . THR A 1 181 ? 22.459 8.886 -21.271 1.00 93.50 181 THR A N 1
ATOM 1374 C CA . THR A 1 181 ? 23.805 8.457 -21.704 1.00 93.50 181 THR A CA 1
ATOM 1375 C C . THR A 1 181 ? 24.563 7.586 -20.691 1.00 93.50 181 THR A C 1
ATOM 1377 O O . THR A 1 181 ? 25.160 6.573 -21.063 1.00 93.50 181 THR A O 1
ATOM 1380 N N . THR A 1 182 ? 24.526 7.931 -19.398 1.00 95.62 182 THR A N 1
ATOM 1381 C CA . THR A 1 182 ? 25.218 7.162 -18.346 1.00 95.62 182 THR A CA 1
ATOM 1382 C C . THR A 1 182 ? 24.609 5.775 -18.144 1.00 95.62 182 THR A C 1
ATOM 1384 O O . THR A 1 182 ? 25.344 4.802 -17.974 1.00 95.62 182 THR A O 1
ATOM 1387 N N . LEU A 1 183 ? 23.277 5.667 -18.174 1.00 93.94 183 LEU A N 1
ATOM 1388 C CA . LEU A 1 183 ? 22.586 4.381 -18.061 1.00 93.94 183 LEU A CA 1
ATOM 1389 C C . LEU A 1 183 ? 22.783 3.545 -19.324 1.00 93.94 183 LEU A C 1
ATOM 1391 O O . LEU A 1 183 ? 23.038 2.351 -19.204 1.00 93.94 183 LEU A O 1
ATOM 1395 N N . THR A 1 184 ? 22.767 4.168 -20.506 1.00 94.81 184 THR A N 1
ATOM 1396 C CA . THR A 1 184 ? 23.053 3.492 -21.778 1.00 94.81 184 THR A CA 1
ATOM 1397 C C . THR A 1 184 ? 24.403 2.779 -21.739 1.00 94.81 184 THR A C 1
ATOM 1399 O O . THR A 1 184 ? 24.478 1.607 -22.097 1.00 94.81 184 THR A O 1
ATOM 1402 N N . ARG A 1 185 ? 25.459 3.438 -21.233 1.00 95.56 185 ARG A N 1
ATOM 1403 C CA . ARG A 1 185 ? 26.786 2.814 -21.083 1.00 95.56 185 ARG A CA 1
ATOM 1404 C C . ARG A 1 185 ? 26.776 1.621 -20.128 1.00 95.56 185 ARG A C 1
ATOM 1406 O O . ARG A 1 185 ? 27.318 0.575 -20.462 1.00 95.56 185 ARG A O 1
ATOM 1413 N N . ARG A 1 186 ? 26.131 1.761 -18.966 1.00 95.25 186 ARG A N 1
ATOM 1414 C CA . ARG A 1 186 ? 26.027 0.675 -17.976 1.00 95.25 186 ARG A CA 1
ATOM 1415 C C . ARG A 1 186 ? 25.278 -0.538 -18.527 1.00 95.25 186 ARG A C 1
ATOM 1417 O O . ARG A 1 186 ? 25.678 -1.665 -18.270 1.00 95.25 186 ARG A O 1
ATOM 1424 N N . VAL A 1 187 ? 24.196 -0.310 -19.272 1.00 93.81 187 VAL A N 1
ATOM 1425 C CA . VAL A 1 187 ? 23.410 -1.381 -19.900 1.00 93.81 187 VAL A CA 1
ATOM 1426 C C . VAL A 1 187 ? 24.198 -2.055 -21.018 1.00 93.81 187 VAL A C 1
ATOM 1428 O O . VAL A 1 187 ? 24.195 -3.278 -21.088 1.00 93.81 187 VAL A O 1
ATOM 1431 N N . ALA A 1 188 ? 24.906 -1.290 -21.849 1.00 94.56 188 ALA A N 1
ATOM 1432 C CA . ALA A 1 188 ? 25.777 -1.832 -22.889 1.00 94.56 188 ALA A CA 1
ATOM 1433 C C . ALA A 1 188 ? 26.857 -2.758 -22.318 1.00 94.56 188 ALA A C 1
ATOM 1435 O O . ALA A 1 188 ? 27.003 -3.882 -22.791 1.00 94.56 188 ALA A O 1
ATOM 1436 N N . GLU A 1 189 ? 27.534 -2.332 -21.246 1.00 95.06 189 GLU A N 1
ATOM 1437 C CA . GLU A 1 189 ? 28.495 -3.168 -20.515 1.00 95.06 189 GLU A CA 1
ATOM 1438 C C . GLU A 1 189 ? 27.819 -4.423 -19.931 1.00 95.06 189 GLU A C 1
ATOM 1440 O O . GLU A 1 189 ? 28.310 -5.533 -20.124 1.00 95.06 189 GLU A O 1
ATOM 1445 N N . ALA A 1 190 ? 26.667 -4.274 -19.264 1.00 93.44 190 ALA A N 1
ATOM 1446 C CA . ALA A 1 190 ? 25.963 -5.385 -18.615 1.00 93.44 190 ALA A CA 1
ATOM 1447 C C . ALA A 1 190 ? 25.366 -6.414 -19.594 1.00 93.44 190 ALA A C 1
ATOM 1449 O O . ALA A 1 190 ? 25.186 -7.572 -19.229 1.00 93.44 190 ALA A O 1
ATOM 1450 N N . THR A 1 191 ? 25.045 -5.997 -20.821 1.00 93.44 191 THR A N 1
ATOM 1451 C CA . THR A 1 191 ? 24.418 -6.840 -21.856 1.00 93.44 191 THR A CA 1
ATOM 1452 C C . THR A 1 191 ? 25.367 -7.189 -23.002 1.00 93.44 191 THR A C 1
ATOM 1454 O O . THR A 1 191 ? 24.935 -7.804 -23.973 1.00 93.44 191 THR A O 1
ATOM 1457 N N . ALA A 1 192 ? 26.642 -6.785 -22.911 1.00 94.62 192 ALA A N 1
ATOM 1458 C CA . ALA A 1 192 ? 27.648 -6.928 -23.966 1.00 94.62 192 ALA A CA 1
ATOM 1459 C C . ALA A 1 192 ? 27.152 -6.457 -25.352 1.00 94.62 192 ALA A C 1
ATOM 1461 O O . ALA A 1 192 ? 27.407 -7.100 -26.369 1.00 94.62 192 ALA A O 1
ATOM 1462 N N . THR A 1 193 ? 26.400 -5.352 -25.385 1.00 94.31 193 THR A N 1
ATOM 1463 C CA . THR A 1 193 ? 25.811 -4.802 -26.615 1.00 94.31 193 THR A CA 1
ATOM 1464 C C . THR A 1 193 ? 26.539 -3.529 -27.035 1.00 94.31 193 THR A C 1
ATOM 1466 O O . THR A 1 193 ? 26.653 -2.588 -26.251 1.00 94.31 193 THR A O 1
ATOM 1469 N N . GLU A 1 194 ? 26.978 -3.463 -28.292 1.00 95.06 194 GLU A N 1
ATOM 1470 C CA . GLU A 1 194 ? 27.660 -2.290 -28.842 1.00 95.06 194 GLU A CA 1
ATOM 1471 C C . GLU A 1 194 ? 26.690 -1.120 -29.053 1.00 95.06 194 GLU A C 1
ATOM 1473 O O . GLU A 1 194 ? 25.718 -1.194 -29.808 1.00 95.06 194 GLU A O 1
ATOM 1478 N N . ILE A 1 195 ? 26.962 0.009 -28.390 1.00 93.31 195 ILE A N 1
ATOM 1479 C CA . ILE A 1 195 ? 26.086 1.192 -28.435 1.00 93.31 195 ILE A CA 1
ATOM 1480 C C . ILE A 1 195 ? 25.999 1.754 -29.857 1.00 93.31 195 ILE A C 1
ATOM 1482 O O . ILE A 1 195 ? 24.948 2.273 -30.231 1.00 93.31 195 ILE A O 1
ATOM 1486 N N . SER A 1 196 ? 27.076 1.696 -30.646 1.00 93.81 196 SER A N 1
ATOM 1487 C CA . SER A 1 196 ? 27.107 2.207 -32.027 1.00 93.81 196 SER A CA 1
ATOM 1488 C C . SER A 1 196 ? 26.092 1.530 -32.942 1.00 93.81 196 SER A C 1
ATOM 1490 O O . SER A 1 196 ? 25.586 2.169 -33.863 1.00 93.81 196 SER A O 1
ATOM 1492 N N . ASP A 1 197 ? 25.765 0.275 -32.652 1.00 93.94 197 ASP A N 1
ATOM 1493 C CA . ASP A 1 197 ? 25.009 -0.594 -33.552 1.00 93.94 197 ASP A CA 1
ATOM 1494 C C . ASP A 1 197 ? 23.496 -0.442 -33.353 1.00 93.94 197 ASP A C 1
ATOM 1496 O O . ASP A 1 197 ? 22.692 -0.845 -34.193 1.00 93.94 197 ASP A O 1
ATOM 1500 N N . VAL A 1 198 ? 23.094 0.195 -32.253 1.00 94.19 198 VAL A N 1
ATOM 1501 C CA . VAL A 1 198 ? 21.695 0.361 -31.861 1.00 94.19 198 VAL A CA 1
ATOM 1502 C C . VAL A 1 198 ? 21.249 1.795 -32.117 1.00 94.19 198 VAL A C 1
ATOM 1504 O O . VAL A 1 198 ? 21.811 2.741 -31.568 1.00 94.19 198 VAL A O 1
ATOM 1507 N N . GLN A 1 199 ? 20.208 1.991 -32.921 1.00 93.00 199 GLN A N 1
ATOM 1508 C CA . GLN A 1 199 ? 19.613 3.315 -33.134 1.00 93.00 199 GLN A CA 1
ATOM 1509 C C . GLN A 1 199 ? 18.635 3.679 -32.010 1.00 93.00 199 GLN A C 1
ATOM 1511 O O . GLN A 1 199 ? 18.117 2.804 -31.320 1.00 93.00 199 GLN A O 1
ATOM 1516 N N . ALA A 1 200 ? 18.392 4.977 -31.811 1.00 91.12 200 ALA A N 1
ATOM 1517 C CA . ALA A 1 200 ? 17.374 5.432 -30.867 1.00 91.12 200 ALA A CA 1
ATOM 1518 C C . ALA A 1 200 ? 15.984 4.943 -31.307 1.00 91.12 200 ALA A C 1
ATOM 1520 O O . ALA A 1 200 ? 15.640 5.012 -32.490 1.00 91.12 200 ALA A O 1
ATOM 1521 N N . SER A 1 201 ? 15.182 4.468 -30.357 1.00 89.69 201 SER A N 1
ATOM 1522 C CA . SER A 1 201 ? 13.806 4.049 -30.618 1.00 89.69 201 SER A CA 1
ATOM 1523 C C . SER A 1 201 ? 12.940 5.246 -31.019 1.00 89.69 201 SER A C 1
ATOM 1525 O O . SER A 1 201 ? 13.021 6.321 -30.423 1.00 89.69 201 SER A O 1
ATOM 1527 N N . ALA A 1 202 ? 12.059 5.069 -32.000 1.00 84.75 202 ALA A N 1
ATOM 1528 C CA . ALA A 1 202 ? 11.077 6.095 -32.327 1.00 84.75 202 ALA A CA 1
ATOM 1529 C C . ALA A 1 202 ? 9.989 6.136 -31.241 1.00 84.75 202 ALA A C 1
ATOM 1531 O O . ALA A 1 202 ? 9.328 5.131 -30.990 1.00 84.75 202 ALA A O 1
ATOM 1532 N N . VAL A 1 203 ? 9.793 7.295 -30.610 1.00 79.62 203 VAL A N 1
ATOM 1533 C CA . VAL A 1 203 ? 8.676 7.542 -29.688 1.00 79.62 203 VAL A CA 1
ATOM 1534 C C . VAL A 1 203 ? 7.805 8.628 -30.298 1.00 79.62 203 VAL A C 1
ATOM 1536 O O . VAL A 1 203 ? 8.261 9.745 -30.539 1.00 79.62 203 VAL A O 1
ATOM 1539 N N . ILE A 1 204 ? 6.552 8.284 -30.587 1.00 76.31 204 ILE A N 1
ATOM 1540 C CA . ILE A 1 204 ? 5.561 9.237 -31.082 1.00 76.31 204 ILE A CA 1
ATOM 1541 C C . ILE A 1 204 ? 4.976 9.948 -29.865 1.00 76.31 204 ILE A C 1
ATOM 1543 O O . ILE A 1 204 ? 4.381 9.311 -29.001 1.00 76.31 204 ILE A O 1
ATOM 1547 N N . VAL A 1 205 ? 5.165 11.263 -29.792 1.00 69.81 205 VAL A N 1
ATOM 1548 C CA . VAL A 1 205 ? 4.596 12.099 -28.732 1.00 69.81 205 VAL A CA 1
ATOM 1549 C C . VAL A 1 205 ? 3.388 12.830 -29.302 1.00 69.81 205 VAL A C 1
ATOM 1551 O O . VAL A 1 205 ? 3.536 13.699 -30.163 1.00 69.81 205 VAL A O 1
ATOM 1554 N N . GLU A 1 206 ? 2.192 12.491 -28.826 1.00 67.00 206 GLU A N 1
ATOM 1555 C CA . GLU A 1 206 ? 0.992 13.278 -29.114 1.00 67.00 206 GLU A CA 1
ATOM 1556 C C . GLU A 1 206 ? 1.063 14.611 -28.352 1.00 67.00 206 GLU A C 1
ATOM 1558 O O . GLU A 1 206 ? 1.424 14.656 -27.174 1.00 67.00 206 GLU A O 1
ATOM 1563 N N . ARG A 1 207 ? 0.780 15.728 -29.034 1.00 63.47 207 ARG A N 1
ATOM 1564 C CA . ARG A 1 207 ? 0.879 17.083 -28.466 1.00 63.47 207 ARG A CA 1
ATOM 1565 C C . ARG A 1 207 ? -0.493 17.745 -28.322 1.00 63.47 207 ARG A C 1
ATOM 1567 O O . ARG A 1 207 ? -1.373 17.541 -29.153 1.00 63.47 207 ARG A O 1
ATOM 1574 N N . ALA A 1 208 ? -0.588 18.644 -27.338 1.00 62.59 208 ALA A N 1
ATOM 1575 C CA . ALA A 1 208 ? -1.685 19.599 -27.138 1.00 62.59 208 ALA A CA 1
ATOM 1576 C C . ALA A 1 208 ? -3.061 18.939 -26.918 1.00 62.59 208 ALA A C 1
ATOM 1578 O O . ALA A 1 208 ? -3.144 17.987 -26.154 1.00 62.59 208 ALA A O 1
ATOM 1579 N N . ASP A 1 209 ? -4.125 19.453 -27.538 1.00 55.56 209 ASP A N 1
ATOM 1580 C CA . ASP A 1 209 ? -5.536 19.139 -27.247 1.00 55.56 209 ASP A CA 1
ATOM 1581 C C . ASP A 1 209 ? -5.928 17.661 -27.442 1.00 55.56 209 ASP A C 1
ATOM 1583 O O . ASP A 1 209 ? -7.000 17.246 -27.012 1.00 55.56 209 ASP A O 1
ATOM 1587 N N . ALA A 1 210 ? -5.067 16.868 -28.088 1.00 56.28 210 ALA A N 1
ATOM 1588 C CA . ALA A 1 210 ? -5.221 15.423 -28.255 1.00 56.28 210 ALA A CA 1
ATOM 1589 C C . ALA A 1 210 ? -4.486 14.596 -27.183 1.00 56.28 210 ALA A C 1
ATOM 1591 O O . ALA A 1 210 ? -4.744 13.402 -27.063 1.00 56.28 210 ALA A O 1
ATOM 1592 N N . ALA A 1 211 ? -3.574 15.209 -26.419 1.00 57.78 211 ALA A N 1
ATOM 1593 C CA . ALA A 1 211 ? -2.843 14.546 -25.351 1.00 57.78 211 ALA A CA 1
ATOM 1594 C C . ALA A 1 211 ? -3.763 14.373 -24.138 1.00 57.78 211 ALA A C 1
ATOM 1596 O O . ALA A 1 211 ? -4.055 15.312 -23.393 1.00 57.78 211 ALA A O 1
ATOM 1597 N N . HIS A 1 212 ? -4.213 13.144 -23.945 1.00 57.25 212 HIS A N 1
ATOM 1598 C CA . HIS A 1 212 ? -4.945 12.720 -22.769 1.00 57.25 212 HIS A CA 1
ATOM 1599 C C . HIS A 1 212 ? -4.078 11.700 -22.031 1.00 57.25 212 HIS A C 1
ATOM 1601 O O . HIS A 1 212 ? -3.607 10.731 -22.621 1.00 57.25 212 HIS A O 1
ATOM 1607 N N . GLY A 1 213 ? -3.805 11.953 -20.749 1.00 51.53 213 GLY A N 1
ATOM 1608 C CA . GLY A 1 213 ? -3.310 10.908 -19.857 1.00 51.53 213 GLY A CA 1
ATOM 1609 C C . GLY A 1 213 ? -4.314 9.748 -19.788 1.00 51.53 213 GLY A C 1
ATOM 1610 O O . GLY A 1 213 ? -5.495 9.964 -20.067 1.00 51.53 213 GLY A O 1
ATOM 1611 N N . PRO A 1 214 ? -3.870 8.537 -19.420 1.00 53.66 214 PRO A N 1
ATOM 1612 C CA . PRO A 1 214 ? -4.727 7.347 -19.386 1.00 53.66 214 PRO A CA 1
ATOM 1613 C C . PRO A 1 214 ? -6.001 7.544 -18.547 1.00 53.66 214 PRO A C 1
ATOM 1615 O O . PRO A 1 214 ? -7.033 6.967 -18.870 1.00 53.66 214 PRO A O 1
ATOM 1618 N N . ASP A 1 215 ? -5.959 8.443 -17.558 1.00 52.59 215 ASP A N 1
ATOM 1619 C CA . ASP A 1 215 ? -7.066 8.703 -16.629 1.00 52.59 215 ASP A CA 1
ATOM 1620 C C . ASP A 1 215 ? -7.975 9.882 -17.034 1.00 52.59 215 ASP A C 1
ATOM 1622 O O . ASP A 1 215 ? -9.019 10.115 -16.420 1.00 52.59 215 ASP A O 1
ATOM 1626 N N . VAL A 1 216 ? -7.612 10.661 -18.062 1.00 47.94 216 VAL A N 1
ATOM 1627 C CA . VAL A 1 216 ? -8.409 11.815 -18.519 1.00 47.94 216 VAL A CA 1
ATOM 1628 C C . VAL A 1 216 ? -9.207 11.461 -19.772 1.00 47.94 216 VAL A C 1
ATOM 1630 O O . VAL A 1 216 ? -8.767 11.671 -20.895 1.00 47.94 216 VAL A O 1
ATOM 1633 N N . GLY A 1 217 ? -10.423 10.945 -19.587 1.00 51.41 217 GLY A N 1
ATOM 1634 C CA . GLY A 1 217 ? -11.319 10.649 -20.714 1.00 51.41 217 GLY A CA 1
ATOM 1635 C C . GLY A 1 217 ? -12.325 9.527 -20.481 1.00 51.41 217 GLY A C 1
ATOM 1636 O O . GLY A 1 217 ? -12.645 8.806 -21.426 1.00 51.41 217 GLY A O 1
ATOM 1637 N N . ALA A 1 218 ? -12.816 9.369 -19.248 1.00 42.88 218 ALA A N 1
ATOM 1638 C CA . ALA A 1 218 ? -13.809 8.357 -18.895 1.00 42.88 218 ALA A CA 1
ATOM 1639 C C . ALA A 1 218 ? -14.975 8.323 -19.909 1.00 42.88 218 ALA A C 1
ATOM 1641 O O . ALA A 1 218 ? -15.689 9.311 -20.090 1.00 42.88 218 ALA A O 1
ATOM 1642 N N . GLY A 1 219 ? -15.161 7.177 -20.576 1.00 49.03 219 GLY A N 1
ATOM 1643 C CA . GLY A 1 219 ? -16.275 6.928 -21.500 1.00 49.03 219 GLY A CA 1
ATOM 1644 C C . GLY A 1 219 ? -16.036 7.254 -22.982 1.00 49.03 219 GLY A C 1
ATOM 1645 O O . GLY A 1 219 ? -16.964 7.101 -23.779 1.00 49.03 219 GLY A O 1
ATOM 1646 N N . ALA A 1 220 ? -14.831 7.663 -23.393 1.00 46.94 220 ALA A N 1
ATOM 1647 C CA . ALA A 1 220 ? -14.497 7.726 -24.817 1.00 46.94 220 ALA A CA 1
ATOM 1648 C C . ALA A 1 220 ? -14.292 6.303 -25.386 1.00 46.94 220 ALA A C 1
ATOM 1650 O O . ALA A 1 220 ? -13.665 5.470 -24.729 1.00 46.94 220 ALA A O 1
ATOM 1651 N N . PRO A 1 221 ? -14.803 5.981 -26.592 1.00 39.59 221 PRO A N 1
ATOM 1652 C CA . PRO A 1 221 ? -14.605 4.660 -27.177 1.00 39.59 221 PRO A CA 1
ATOM 1653 C C . PRO A 1 221 ? -13.105 4.388 -27.374 1.00 39.59 221 PRO A C 1
ATOM 1655 O O . PRO A 1 221 ? -12.377 5.302 -27.782 1.00 39.59 221 PRO A O 1
ATOM 1658 N N . PRO A 1 222 ? -12.634 3.148 -27.132 1.00 41.72 222 PRO A N 1
ATOM 1659 C CA . PRO A 1 222 ? -11.235 2.802 -27.326 1.00 41.72 222 PRO A CA 1
ATOM 1660 C C . PRO A 1 222 ? -10.851 3.100 -28.775 1.00 41.72 222 PRO A C 1
ATOM 1662 O O . PRO A 1 222 ? -11.473 2.595 -29.717 1.00 41.72 222 PRO A O 1
ATOM 1665 N N . ARG A 1 223 ? -9.832 3.941 -28.973 1.00 46.59 223 ARG A N 1
ATOM 1666 C CA . ARG A 1 223 ? -9.238 4.086 -30.303 1.00 46.59 223 ARG A CA 1
ATOM 1667 C C . ARG A 1 223 ? -8.583 2.755 -30.644 1.00 46.59 223 ARG A C 1
ATOM 1669 O O . ARG A 1 223 ? -7.858 2.195 -29.827 1.00 46.59 223 ARG A O 1
ATOM 1676 N N . GLN A 1 224 ? -8.912 2.234 -31.825 1.00 33.72 224 GLN A N 1
ATOM 1677 C CA . GLN A 1 224 ? -8.426 0.947 -32.313 1.00 33.72 224 GLN A CA 1
ATOM 1678 C C . GLN A 1 224 ? -6.918 0.839 -32.090 1.00 33.72 224 GLN A C 1
ATOM 1680 O O . GLN A 1 224 ? -6.157 1.684 -32.562 1.00 33.72 224 GLN A O 1
ATOM 1685 N N . ALA A 1 225 ? -6.508 -0.199 -31.361 1.00 35.88 225 ALA A N 1
ATOM 1686 C CA . ALA A 1 225 ? -5.108 -0.540 -31.213 1.00 35.88 225 ALA A CA 1
ATOM 1687 C C . ALA A 1 225 ? -4.485 -0.685 -32.606 1.00 35.88 225 ALA A C 1
ATOM 1689 O O . ALA A 1 225 ? -5.012 -1.394 -33.469 1.00 35.88 225 ALA A O 1
ATOM 1690 N N . VAL A 1 226 ? -3.367 0.003 -32.825 1.00 33.38 226 VAL A N 1
ATOM 1691 C CA . VAL A 1 226 ? -2.540 -0.207 -34.014 1.00 33.38 226 VAL A CA 1
ATOM 1692 C C . VAL A 1 226 ? -2.083 -1.673 -33.983 1.00 33.38 226 VAL A C 1
ATOM 1694 O O . VAL A 1 226 ? -1.655 -2.128 -32.918 1.00 33.38 226 VAL A O 1
ATOM 1697 N N . PRO A 1 227 ? -2.195 -2.449 -35.077 1.00 29.06 227 PRO A N 1
ATOM 1698 C CA . PRO A 1 227 ? -1.905 -3.875 -35.026 1.00 29.06 227 PRO A CA 1
ATOM 1699 C C . PRO A 1 227 ? -0.451 -4.106 -34.613 1.00 29.06 227 PRO A C 1
ATOM 1701 O O . PRO A 1 227 ? 0.465 -3.584 -35.250 1.00 29.06 227 PRO A O 1
ATOM 1704 N N . GLN A 1 228 ? -0.232 -4.924 -33.583 1.00 36.38 228 GLN A N 1
ATOM 1705 C CA . GLN A 1 228 ? 1.075 -5.526 -33.345 1.00 36.38 228 GLN A CA 1
ATOM 1706 C C . GLN A 1 228 ? 1.336 -6.524 -34.476 1.00 36.38 228 GLN A C 1
ATOM 1708 O O . GLN A 1 228 ? 0.733 -7.597 -34.529 1.00 36.38 228 GLN A O 1
ATOM 1713 N N . SER A 1 229 ? 2.200 -6.162 -35.423 1.00 30.17 229 SER A N 1
ATOM 1714 C CA . SER A 1 229 ? 2.644 -7.091 -36.456 1.00 30.17 229 SER A CA 1
ATOM 1715 C C . SER A 1 229 ? 3.667 -8.064 -35.866 1.00 30.17 229 SER A C 1
ATOM 1717 O O . SER A 1 229 ? 4.853 -7.751 -35.776 1.00 30.17 229 SER A O 1
ATOM 1719 N N . ASN A 1 230 ? 3.206 -9.256 -35.493 1.00 37.75 230 ASN A N 1
ATOM 1720 C CA . ASN A 1 230 ? 4.047 -10.448 -35.461 1.00 37.75 230 ASN A CA 1
ATOM 1721 C C . ASN A 1 230 ? 4.249 -10.921 -36.907 1.00 37.75 230 ASN A C 1
ATOM 1723 O O . ASN A 1 230 ? 3.289 -11.330 -37.559 1.00 37.75 230 ASN A O 1
ATOM 1727 N N . GLY A 1 231 ? 5.482 -10.867 -37.409 1.00 28.75 231 GLY A N 1
ATOM 1728 C CA . GLY A 1 231 ? 5.852 -11.456 -38.698 1.00 28.75 231 GLY A CA 1
ATOM 1729 C C . GLY A 1 231 ? 6.847 -10.610 -39.482 1.00 28.75 231 GLY A C 1
ATOM 1730 O O . GLY A 1 231 ? 6.639 -9.414 -39.669 1.00 28.75 231 GLY A O 1
ATOM 1731 N N . ASP A 1 232 ? 7.915 -11.267 -39.933 1.00 36.91 232 ASP A N 1
ATOM 1732 C CA . ASP A 1 232 ? 9.045 -10.746 -40.703 1.00 36.91 232 ASP A CA 1
ATOM 1733 C C . ASP A 1 232 ? 8.665 -9.666 -41.730 1.00 36.91 232 ASP A C 1
ATOM 1735 O O . ASP A 1 232 ? 8.244 -9.949 -42.854 1.00 36.91 232 ASP A O 1
ATOM 1739 N N . ALA A 1 233 ? 8.875 -8.403 -41.363 1.00 29.36 233 ALA A N 1
ATOM 1740 C CA . ALA A 1 233 ? 8.773 -7.273 -42.270 1.00 29.36 233 ALA A CA 1
ATOM 1741 C C . ALA A 1 233 ? 10.162 -6.658 -42.444 1.00 29.36 233 ALA A C 1
ATOM 1743 O O . ALA A 1 233 ? 10.795 -6.218 -41.484 1.00 29.36 233 ALA A O 1
ATOM 1744 N N . LYS A 1 234 ? 10.633 -6.626 -43.698 1.00 27.72 234 LYS A N 1
ATOM 1745 C CA . LYS A 1 234 ? 11.788 -5.818 -44.113 1.00 27.72 234 LYS A CA 1
ATOM 1746 C C . LYS A 1 234 ? 11.675 -4.419 -43.497 1.00 27.72 234 LYS A C 1
ATOM 1748 O O . LYS A 1 234 ? 10.566 -3.882 -43.489 1.00 27.72 234 LYS A O 1
ATOM 1753 N N . PRO A 1 235 ? 12.789 -3.818 -43.040 1.00 29.11 235 PRO A N 1
ATOM 1754 C CA . PRO A 1 235 ? 12.750 -2.514 -42.399 1.00 29.11 235 PRO A CA 1
ATOM 1755 C C . PRO A 1 235 ? 12.067 -1.529 -43.344 1.00 29.11 235 PRO A C 1
ATOM 1757 O O . PRO A 1 235 ? 12.546 -1.282 -44.454 1.00 29.11 235 PRO A O 1
ATOM 1760 N N . ALA A 1 236 ? 10.914 -1.015 -42.917 1.00 30.81 236 ALA A N 1
ATOM 1761 C CA . ALA A 1 236 ? 10.293 0.114 -43.574 1.00 30.81 236 ALA A CA 1
ATOM 1762 C C . ALA A 1 236 ? 11.323 1.243 -43.557 1.00 30.81 236 ALA A C 1
ATOM 1764 O O . ALA A 1 236 ? 11.863 1.583 -42.500 1.00 30.81 236 ALA A O 1
ATOM 1765 N N . SER A 1 237 ? 11.644 1.772 -44.738 1.00 27.02 237 SER A N 1
ATOM 1766 C CA . SER A 1 237 ? 12.494 2.949 -44.848 1.00 27.02 237 SER A CA 1
ATOM 1767 C C . SER A 1 237 ? 11.945 4.028 -43.916 1.00 27.02 237 SER A C 1
ATOM 1769 O O . SER A 1 237 ? 10.724 4.225 -43.888 1.00 27.02 237 SER A O 1
ATOM 1771 N N . PRO A 1 238 ? 12.806 4.695 -43.129 1.00 31.16 238 PRO A N 1
ATOM 1772 C CA . PRO A 1 238 ? 12.350 5.732 -42.223 1.00 31.16 238 PRO A CA 1
ATOM 1773 C C . PRO A 1 238 ? 11.576 6.752 -43.051 1.00 31.16 238 PRO A C 1
ATOM 1775 O O . PRO A 1 238 ? 12.023 7.135 -44.134 1.00 31.16 238 PRO A O 1
ATOM 1778 N N . ALA A 1 239 ? 10.403 7.159 -42.567 1.00 33.59 239 ALA A N 1
ATOM 1779 C CA . ALA A 1 239 ? 9.699 8.295 -43.130 1.00 33.59 239 ALA A CA 1
ATOM 1780 C C . ALA A 1 239 ? 10.629 9.508 -43.002 1.00 33.59 239 ALA A C 1
ATOM 1782 O O . ALA A 1 239 ? 10.735 10.132 -41.946 1.00 33.59 239 ALA A O 1
ATOM 1783 N N . THR A 1 240 ? 11.371 9.791 -44.068 1.00 32.69 240 THR A N 1
ATOM 1784 C CA . THR A 1 240 ? 12.171 10.996 -44.208 1.00 32.69 240 THR A CA 1
ATOM 1785 C C . THR A 1 240 ? 11.206 12.166 -44.148 1.00 32.69 240 THR A C 1
ATOM 1787 O O . THR A 1 240 ? 10.372 12.335 -45.040 1.00 32.69 240 THR A O 1
ATOM 1790 N N . ARG A 1 241 ? 11.289 12.952 -43.068 1.00 42.81 241 ARG A N 1
ATOM 1791 C CA . ARG A 1 241 ? 10.689 14.288 -43.019 1.00 42.81 241 ARG A CA 1
ATOM 1792 C C . ARG A 1 241 ? 11.147 15.060 -44.251 1.00 42.81 241 ARG A C 1
ATOM 1794 O O . ARG A 1 241 ? 12.333 15.047 -44.567 1.00 42.81 241 ARG A O 1
ATOM 1801 N N . GLY A 1 242 ? 10.214 15.746 -44.907 1.00 36.56 242 GLY A N 1
ATOM 1802 C CA . GLY A 1 242 ? 10.578 16.819 -45.827 1.00 36.56 242 GLY A CA 1
ATOM 1803 C C . GLY A 1 242 ? 11.406 17.859 -45.071 1.00 36.56 242 GLY A C 1
ATOM 1804 O O . GLY A 1 242 ? 11.069 18.196 -43.935 1.00 36.56 242 GLY A O 1
ATOM 1805 N N . GLU A 1 243 ? 12.487 18.324 -45.689 1.00 40.12 243 GLU A N 1
ATOM 1806 C CA . GLU A 1 243 ? 13.543 19.159 -45.093 1.00 40.12 243 GLU A CA 1
ATOM 1807 C C . GLU A 1 243 ? 13.068 20.534 -44.560 1.00 40.12 243 GLU A C 1
ATOM 1809 O O . GLU A 1 243 ? 13.848 21.235 -43.926 1.00 40.12 243 GLU A O 1
ATOM 1814 N N . ASP A 1 244 ? 11.786 20.890 -44.718 1.00 41.56 244 ASP A N 1
ATOM 1815 C CA . ASP A 1 244 ? 11.250 22.239 -44.466 1.00 41.56 244 ASP A CA 1
ATOM 1816 C C . ASP A 1 244 ? 10.286 22.376 -43.263 1.00 41.56 244 ASP A C 1
ATOM 1818 O O . ASP A 1 244 ? 9.701 23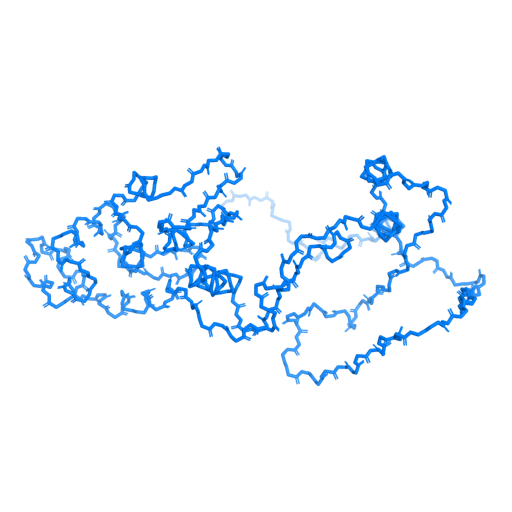.441 -43.054 1.00 41.56 244 ASP A O 1
ATOM 1822 N N . ALA A 1 245 ? 10.080 21.341 -42.440 1.00 48.66 245 ALA A N 1
ATOM 1823 C CA . ALA A 1 245 ? 9.216 21.459 -41.254 1.00 48.66 245 ALA A CA 1
ATOM 1824 C C . ALA A 1 245 ? 10.006 21.940 -40.011 1.00 48.66 245 ALA A C 1
ATOM 1826 O O . ALA A 1 245 ? 10.999 21.302 -39.650 1.00 48.66 245 ALA A O 1
ATOM 1827 N N . PRO A 1 246 ? 9.579 23.014 -39.308 1.00 53.41 246 PRO A N 1
ATOM 1828 C CA . PRO A 1 246 ? 10.322 23.547 -38.167 1.00 53.41 246 PRO A CA 1
ATOM 1829 C C . PRO A 1 246 ? 10.414 22.528 -37.014 1.00 53.41 246 PRO A C 1
ATOM 1831 O O . PRO A 1 246 ? 9.440 21.818 -36.737 1.00 53.41 246 PRO A O 1
ATOM 1834 N N . PRO A 1 247 ? 11.569 22.447 -36.324 1.00 55.31 247 PRO A N 1
ATOM 1835 C CA . PRO A 1 247 ? 11.800 21.481 -35.256 1.00 55.31 247 PRO A CA 1
ATOM 1836 C C . PRO A 1 247 ? 10.878 21.778 -34.073 1.00 55.31 247 PRO A C 1
ATOM 1838 O O . PRO A 1 247 ? 10.723 22.922 -33.654 1.00 55.31 247 PRO A O 1
ATOM 1841 N N . GLN A 1 248 ? 10.229 20.740 -33.552 1.00 58.81 248 GLN A N 1
ATOM 1842 C CA . GLN A 1 248 ? 8.966 20.919 -32.836 1.00 58.81 248 GLN A CA 1
ATOM 1843 C C . GLN A 1 248 ? 9.034 20.479 -31.356 1.00 58.81 248 GLN A C 1
ATOM 1845 O O . GLN A 1 248 ? 8.029 20.502 -30.654 1.00 58.81 248 GLN A O 1
ATOM 1850 N N . GLY A 1 249 ? 10.226 20.140 -30.849 1.00 57.59 249 GLY A N 1
ATOM 1851 C CA . GLY A 1 249 ? 10.442 19.670 -29.470 1.00 57.59 249 GLY A CA 1
ATOM 1852 C C . GLY A 1 249 ? 10.490 18.152 -29.347 1.00 57.59 249 GLY A C 1
ATOM 1853 O O . GLY A 1 249 ? 9.876 17.600 -28.441 1.00 57.59 249 GLY A O 1
ATOM 1854 N N . ASP A 1 250 ? 11.103 17.467 -30.313 1.00 64.88 250 ASP A N 1
ATOM 1855 C CA . ASP A 1 250 ? 11.007 16.003 -30.458 1.00 64.88 250 ASP A CA 1
ATOM 1856 C C . ASP A 1 250 ? 11.988 15.224 -29.567 1.00 64.88 250 ASP A C 1
ATOM 1858 O O . ASP A 1 250 ? 11.886 14.008 -29.455 1.00 64.88 250 ASP A O 1
ATOM 1862 N N . THR A 1 251 ? 12.902 15.926 -28.896 1.00 69.75 251 THR A N 1
ATOM 1863 C CA . THR A 1 251 ? 13.667 15.400 -27.761 1.00 69.75 251 THR A CA 1
ATOM 1864 C C . THR A 1 251 ? 13.460 16.301 -26.544 1.00 69.75 251 THR A C 1
ATOM 1866 O O . THR A 1 251 ? 13.141 17.486 -26.720 1.00 69.75 251 THR A O 1
ATOM 1869 N N . PRO A 1 252 ? 13.648 15.795 -25.309 1.00 67.50 252 PRO A N 1
ATOM 1870 C CA . PRO A 1 252 ? 13.573 16.618 -24.102 1.00 67.50 252 PRO A CA 1
ATOM 1871 C C . PRO A 1 252 ? 14.481 17.850 -24.174 1.00 67.50 252 PRO A C 1
ATOM 1873 O O . PRO A 1 252 ? 14.042 18.956 -23.853 1.00 67.50 252 PRO A O 1
ATOM 1876 N N . SER A 1 253 ? 15.707 17.684 -24.680 1.00 70.19 253 SER A N 1
ATOM 1877 C CA . SER A 1 253 ? 16.660 18.780 -24.871 1.00 70.19 253 SER A CA 1
ATOM 1878 C C . SER A 1 253 ? 16.149 19.844 -25.847 1.00 70.19 253 SER A C 1
ATOM 1880 O O . SER A 1 253 ? 16.190 21.039 -25.542 1.00 70.19 253 SER A O 1
ATOM 1882 N N . LEU A 1 254 ? 15.601 19.434 -26.995 1.00 76.81 254 LEU A N 1
ATOM 1883 C CA . LEU A 1 254 ? 15.078 20.367 -27.995 1.00 76.81 254 LEU A CA 1
ATOM 1884 C C . LEU A 1 254 ? 13.790 21.055 -27.513 1.00 76.81 254 LEU A C 1
ATOM 1886 O O . LEU A 1 254 ? 13.619 22.254 -27.719 1.00 76.81 254 LEU A O 1
ATOM 1890 N N . LEU A 1 255 ? 12.911 20.336 -26.809 1.00 74.75 255 LEU A N 1
ATOM 1891 C CA . LEU A 1 255 ? 11.715 20.912 -26.190 1.00 74.75 255 LEU A CA 1
ATOM 1892 C C . LEU A 1 255 ? 12.077 21.926 -25.099 1.00 74.75 255 LEU A C 1
ATOM 1894 O O . LEU A 1 255 ? 11.467 22.992 -25.028 1.00 74.75 255 LEU A O 1
ATOM 1898 N N . SER A 1 256 ? 13.071 21.611 -24.268 1.00 76.56 256 SER A N 1
ATOM 1899 C CA . SER A 1 256 ? 13.589 22.521 -23.245 1.00 76.56 256 SER A CA 1
ATOM 1900 C C . SER A 1 256 ? 14.151 23.796 -23.874 1.00 76.56 256 SER A C 1
ATOM 1902 O O . SER A 1 256 ? 13.812 24.893 -23.432 1.00 76.56 256 SER A O 1
ATOM 1904 N N . ALA A 1 257 ? 14.950 23.671 -24.938 1.00 81.19 257 ALA A N 1
ATOM 1905 C CA . ALA A 1 257 ? 15.498 24.814 -25.666 1.00 81.19 257 ALA A CA 1
ATOM 1906 C C . ALA A 1 257 ? 14.394 25.689 -26.287 1.00 81.19 257 ALA A C 1
ATOM 1908 O O . ALA A 1 257 ? 14.385 26.901 -26.071 1.00 81.19 257 ALA A O 1
ATOM 1909 N N . LEU A 1 258 ? 13.413 25.081 -26.965 1.00 82.44 258 LEU A N 1
ATOM 1910 C CA . LEU A 1 258 ? 12.271 25.804 -27.537 1.00 82.44 258 LEU A CA 1
ATOM 1911 C C . LEU A 1 258 ? 11.427 26.502 -26.462 1.00 82.44 258 LEU A C 1
ATOM 1913 O O . LEU A 1 258 ? 10.987 27.632 -26.659 1.00 82.44 258 LEU A O 1
ATOM 1917 N N . ARG A 1 259 ? 11.202 25.861 -25.306 1.00 80.00 259 ARG A N 1
ATOM 1918 C CA . ARG A 1 259 ? 10.466 26.478 -24.191 1.00 80.00 259 ARG A CA 1
ATOM 1919 C C . ARG A 1 259 ? 11.236 27.626 -23.554 1.00 80.00 259 ARG A C 1
ATOM 1921 O O . ARG A 1 259 ? 10.611 28.611 -23.173 1.00 80.00 259 ARG A O 1
ATOM 1928 N N . LEU A 1 260 ? 12.560 27.520 -23.450 1.00 83.25 260 LEU A N 1
ATOM 1929 C CA . LEU A 1 260 ? 13.412 28.602 -22.961 1.00 83.25 260 LEU A CA 1
ATOM 1930 C C . LEU A 1 260 ? 13.334 29.818 -23.891 1.00 83.25 260 LEU A C 1
ATOM 1932 O O . LEU A 1 260 ? 13.139 30.937 -23.423 1.00 83.25 260 LEU A O 1
ATOM 1936 N N . GLU A 1 261 ? 13.421 29.590 -25.202 1.00 83.56 261 GLU A N 1
ATOM 1937 C CA . GLU A 1 261 ? 13.290 30.640 -26.212 1.00 83.56 261 GLU A CA 1
ATOM 1938 C C . GLU A 1 261 ? 11.897 31.290 -26.174 1.00 83.56 261 GLU A C 1
ATOM 1940 O O . GLU A 1 261 ? 11.778 32.515 -26.117 1.00 83.56 261 GLU A O 1
ATOM 1945 N N . GLN A 1 262 ? 10.835 30.482 -26.096 1.00 82.38 262 GLN A N 1
ATOM 1946 C CA . GLN A 1 262 ? 9.467 30.978 -25.938 1.00 82.38 262 GLN A CA 1
ATOM 1947 C C . GLN A 1 262 ? 9.282 31.776 -24.643 1.00 82.38 262 GLN A C 1
ATOM 1949 O O . GLN A 1 262 ? 8.652 32.830 -24.669 1.00 82.38 262 GLN A O 1
ATO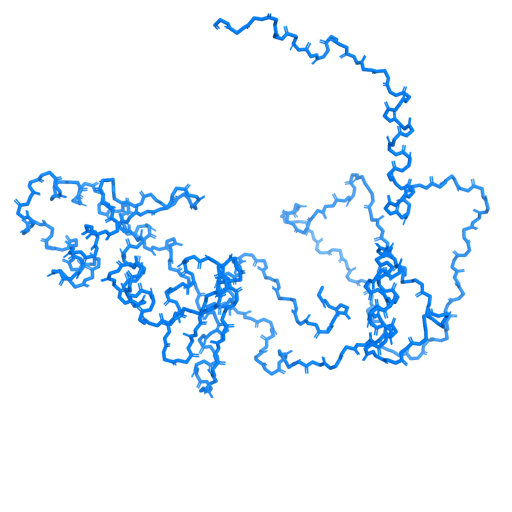M 1954 N N . ALA A 1 263 ? 9.823 31.305 -23.517 1.00 79.25 263 ALA A N 1
ATOM 1955 C CA . ALA A 1 263 ? 9.745 32.004 -22.237 1.00 79.25 263 ALA A CA 1
ATOM 1956 C C . ALA A 1 263 ? 10.493 33.344 -22.272 1.00 79.25 263 ALA A C 1
ATOM 1958 O O . ALA A 1 263 ? 9.981 34.334 -21.756 1.00 79.25 263 ALA A O 1
ATOM 1959 N N . ALA A 1 264 ? 11.657 33.397 -22.926 1.00 81.38 264 ALA A N 1
ATOM 1960 C CA . ALA A 1 264 ? 12.425 34.627 -23.108 1.00 81.38 264 ALA A CA 1
ATOM 1961 C C . ALA A 1 264 ? 11.716 35.638 -24.030 1.00 81.38 264 ALA A C 1
ATOM 1963 O O . ALA A 1 264 ? 11.804 36.846 -23.809 1.00 81.38 264 ALA A O 1
ATOM 1964 N N . ALA A 1 265 ? 10.993 35.157 -25.047 1.00 81.62 265 ALA A N 1
ATOM 1965 C CA . ALA A 1 265 ? 10.254 35.999 -25.987 1.00 81.62 265 ALA A CA 1
ATOM 1966 C C . ALA A 1 265 ? 8.885 36.464 -25.455 1.00 81.62 265 ALA A C 1
ATOM 1968 O O . ALA A 1 265 ? 8.325 37.455 -25.940 1.00 81.62 265 ALA A O 1
ATOM 1969 N N . ARG A 1 266 ? 8.313 35.760 -24.471 1.00 80.94 266 ARG A N 1
ATOM 1970 C CA . ARG A 1 266 ? 6.979 36.058 -23.947 1.00 80.94 266 ARG A CA 1
ATOM 1971 C C . ARG A 1 266 ? 7.041 37.257 -23.004 1.00 80.94 266 ARG A C 1
ATOM 1973 O O . ARG A 1 266 ? 7.640 37.205 -21.935 1.00 80.94 266 ARG A O 1
ATOM 1980 N N . LYS A 1 267 ? 6.368 38.349 -23.377 1.00 79.12 267 LYS A N 1
ATOM 1981 C CA . LYS A 1 267 ? 6.170 39.483 -22.467 1.00 79.12 267 LYS A CA 1
ATOM 1982 C C . LYS A 1 267 ? 5.280 39.041 -21.309 1.00 79.12 267 LYS A C 1
ATOM 1984 O O . LYS A 1 267 ? 4.149 38.614 -21.530 1.00 79.12 267 LYS A O 1
ATOM 1989 N N . ILE A 1 268 ? 5.803 39.142 -20.091 1.00 76.69 268 ILE A N 1
ATOM 1990 C CA . ILE A 1 268 ? 5.016 38.964 -18.870 1.00 76.69 268 ILE A CA 1
ATOM 1991 C C . ILE A 1 268 ? 3.981 40.088 -18.838 1.00 76.69 268 ILE A C 1
ATOM 1993 O O . ILE A 1 268 ? 4.347 41.251 -19.006 1.00 76.69 268 ILE A O 1
ATOM 1997 N N . ASP A 1 269 ? 2.709 39.743 -18.649 1.00 80.19 269 ASP A N 1
ATOM 1998 C CA . ASP A 1 269 ? 1.646 40.715 -18.407 1.00 80.19 269 ASP A CA 1
ATOM 1999 C C . ASP A 1 269 ? 1.529 40.962 -16.896 1.00 80.19 269 ASP A C 1
ATOM 2001 O O . ASP A 1 269 ? 0.913 40.159 -16.196 1.00 80.19 269 ASP A O 1
ATOM 2005 N N . PRO A 1 270 ? 2.109 42.048 -16.359 1.00 72.31 270 PRO A N 1
ATOM 2006 C CA . PRO A 1 270 ? 2.063 42.331 -14.930 1.00 72.31 270 PRO A CA 1
ATOM 2007 C C . PRO A 1 270 ? 0.661 42.712 -14.438 1.00 72.31 270 PRO A C 1
ATOM 2009 O O . PRO A 1 270 ? 0.453 42.746 -13.230 1.00 72.31 270 PRO A O 1
ATOM 2012 N N . SER A 1 271 ? -0.298 42.995 -15.330 1.00 77.62 271 SER A N 1
ATOM 2013 C CA . SER A 1 271 ? -1.684 43.293 -14.944 1.00 77.62 271 SER A CA 1
ATOM 2014 C C . SER A 1 271 ? -2.499 42.036 -14.620 1.00 77.62 271 SER A C 1
ATOM 2016 O O . SER A 1 271 ? -3.489 42.119 -13.897 1.00 77.62 271 SER A O 1
ATOM 2018 N N . ALA A 1 272 ? -2.040 40.866 -15.078 1.00 76.62 272 ALA A N 1
ATOM 2019 C CA . ALA A 1 272 ? -2.636 39.568 -14.775 1.00 76.62 272 ALA A CA 1
ATOM 2020 C C . ALA A 1 272 ? -2.241 39.017 -13.388 1.00 76.62 272 ALA A C 1
ATOM 2022 O O . ALA A 1 272 ? -2.765 37.987 -12.965 1.00 76.62 272 ALA A O 1
ATOM 2023 N N . TYR A 1 273 ? -1.331 39.689 -12.670 1.00 69.62 273 TYR A N 1
ATOM 2024 C CA . TYR A 1 273 ? -0.837 39.261 -11.361 1.00 69.62 273 TYR A CA 1
ATOM 2025 C C . TYR A 1 273 ? -1.097 40.338 -10.301 1.00 69.62 273 TYR A C 1
ATOM 2027 O O . TYR A 1 273 ? -0.716 41.497 -10.454 1.00 69.62 273 TYR A O 1
ATOM 2035 N N . GLY A 1 274 ? -1.708 39.951 -9.180 1.00 77.38 274 GLY A N 1
ATOM 2036 C CA . GLY A 1 274 ? -1.802 40.811 -8.003 1.00 77.38 274 GLY A CA 1
ATOM 2037 C C . GLY A 1 274 ? -0.457 40.874 -7.281 1.00 77.38 274 GLY A C 1
ATOM 2038 O O . GLY A 1 274 ? 0.004 39.870 -6.743 1.00 77.38 274 GLY A O 1
ATOM 2039 N N . ALA A 1 275 ? 0.184 42.042 -7.250 1.00 68.50 275 ALA A N 1
ATOM 2040 C CA . ALA A 1 275 ? 1.396 42.238 -6.459 1.00 68.50 275 ALA A CA 1
ATOM 2041 C C . ALA A 1 275 ? 1.025 42.407 -4.976 1.00 68.50 275 ALA A C 1
ATOM 2043 O O . ALA A 1 275 ? 0.581 43.481 -4.568 1.00 68.50 275 ALA A O 1
ATOM 2044 N N . ILE A 1 276 ? 1.222 41.365 -4.166 1.00 73.06 276 ILE A N 1
ATOM 2045 C CA . ILE A 1 276 ? 1.123 41.474 -2.705 1.00 73.06 276 ILE A CA 1
ATOM 2046 C C . ILE A 1 276 ? 2.358 42.241 -2.225 1.00 73.06 276 ILE A C 1
ATOM 2048 O O . ILE A 1 276 ? 3.477 41.738 -2.297 1.00 73.06 276 ILE A O 1
ATOM 2052 N N . ARG A 1 277 ? 2.158 43.498 -1.816 1.00 69.25 277 ARG A N 1
ATOM 2053 C CA . ARG A 1 277 ? 3.234 44.404 -1.373 1.00 69.25 277 ARG A CA 1
ATOM 2054 C C . ARG A 1 277 ? 3.354 44.524 0.145 1.00 69.25 277 ARG A C 1
ATOM 2056 O O . ARG A 1 277 ? 4.331 45.101 0.599 1.00 69.25 277 ARG A O 1
ATOM 2063 N N . ASP A 1 278 ? 2.410 43.961 0.893 1.00 69.81 278 ASP A N 1
ATOM 2064 C CA . ASP A 1 278 ? 2.438 43.912 2.352 1.00 69.81 278 ASP A CA 1
ATOM 2065 C C . ASP A 1 278 ? 1.831 42.602 2.857 1.00 69.81 278 ASP A C 1
ATOM 2067 O O . ASP A 1 278 ? 0.813 42.135 2.342 1.00 69.81 278 ASP A O 1
ATOM 2071 N N . THR A 1 279 ? 2.464 42.025 3.876 1.00 59.59 279 THR A N 1
ATOM 2072 C CA . THR A 1 279 ? 1.938 40.918 4.682 1.00 59.59 279 THR A CA 1
ATOM 2073 C C . THR A 1 279 ? 1.372 41.508 5.972 1.00 59.59 279 THR A C 1
ATOM 2075 O O . THR A 1 279 ? 2.051 41.503 7.000 1.00 59.59 279 THR A O 1
ATOM 2078 N N . ALA A 1 280 ? 0.178 42.092 5.896 1.00 53.00 280 ALA A N 1
ATOM 2079 C CA . ALA A 1 280 ? -0.598 42.480 7.073 1.00 53.00 280 ALA A CA 1
ATOM 2080 C C . ALA A 1 280 ? -1.663 41.420 7.367 1.00 53.00 280 ALA A C 1
ATOM 2082 O O . ALA A 1 280 ? -2.281 40.936 6.391 1.00 53.00 280 ALA A O 1
#

pLDDT: mean 84.1, std 19.63, range [27.02, 98.31]

Foldseek 3Di:
DVLQVFDDFDDPPADPLLVVLQQLVQCVVVPAAEEAEDPDPLNLLSADDRYWYADPVVRDTGHQVNNCVVQVDGSPQVLQLCLQQDDPVLPLPHQPPQHSVNSNVLCVVQVGLVSCQVVLVVPPDVVSSVSCPVCSVSSVVSSVSSDHNNPPPGPDHPVSRDDDHRDLLSNLQACVLQVVVVVNVVSCVVVVNDSVVHHHDDDDDDDDPPDDDPPRDPPDPDDDDDDPDDDDDDDDDPPDPDPPDDDDCSGVVSVVVVVVVVVVPDDDDCVVDDDPPDDD